Protein AF-A0A0B6YLV4-F1 (afdb_monomer)

pLDDT: mean 78.09, std 17.98, range [32.5, 97.25]

Mean predicted aligned error: 24.75 Å

Sequence (300 aa):
MEDVTAMHWRCYDCNMTFSNPSLLQKHRARFCVGGGLGDPDQLMLRRGFRSEIPPGGGDATDDPDPTRYNPQSDPKVRQLAENHGRQMEHLQNRNRDLERQREEIRRRLEDLGRRPIKGDDDSMNALLKELKDQEARNQRMLEELRRILATQNIHIPAETKKHQYIYPIYYGNSLVAEIIAVRQAYLQNGGNDPDILQQLAQMQAEAQAIDDSLRNRPPPKQKDKQNGNHSLLTLELENERLQRQLLFLQEQNIQAKQRRKDDREDELERDIRRMQQDHLRRMHELQREIEKLRHESIYL

InterPro domains:
  IPR038800 Coiled-coil domain-containing protein 17 [PTHR33820] (8-296)
  IPR060405 CCDC17, middle coiled-coil domain [PF28454] (173-252)

Secondary structure (DSSP, 8-state):
--------EE-TTT--EESSHHHHHHHHHHT-TTSTT--HHHHHHTTS----------------------TTT-HHHHHHHHHHHHHHHHHHHHHHHHHHHHHHHHHHHHHHHHS-TTHHHHHHHHHHHHHHHHHHHHHHHHHHHHHHHHHTT-------------------S-HHHHHHHHHHHHHHTT---HHHHHHHHHHHHHHHHHHHHHHS-PPP--S-HHHHHHHHHHHHHHHHHHHHHHHHHHHHHHHHHHHHHHHHHHHHHHHHHHHHHHHHHHHHHHHHHHHHHHHHHH--

Foldseek 3Di:
DDDDPQPWDADPQQGDTDSDVVVVVCCVVAPRCRDPNVPPVVVVVVPDDDDDDDDDDDDDDDDDDDPPDDLVVDVVSVVVVVVVVVVVVVVVVVVVVVVVVVVVVVVVVVVVVPPDPPVVVVVVVVVVVVVVVVVVVVVVVVVVVVVVCVVVVDDDPDPPDPPPPPQQDDDDDAPLVSLVSVLVSCVVSVHDDPVVVVVSVVSNVVSVVVVCCVVVVDDPDDDDPPVVVVVVVVVVVVVVVVVVVVVVVVVVVVVVVVVVVVVVVVVVVVVVVVVVVVVVVVVVVVVVVVVVVVVVVVVD

Solvent-accessible surface area (backbone atoms only — not comparable to full-atom values): 17984 Å² total; per-residue (Å²): 135,89,82,79,82,74,71,65,38,68,41,87,60,66,70,47,74,25,86,42,67,70,57,46,51,51,32,67,73,76,65,30,69,49,44,96,77,46,48,74,68,64,66,58,68,76,74,66,84,86,77,89,75,83,96,74,89,83,85,90,83,82,88,76,81,82,75,76,83,58,66,82,77,38,70,67,53,47,52,50,51,52,53,49,50,54,51,51,51,51,50,51,52,53,48,54,52,52,53,50,50,53,52,50,52,51,50,53,50,50,54,59,68,66,52,71,91,56,65,60,55,54,53,49,52,52,49,54,49,51,50,52,54,48,49,54,52,50,50,51,51,52,51,48,50,50,50,53,45,64,74,45,90,62,86,74,82,79,83,82,68,78,85,73,82,71,73,68,87,74,92,73,94,48,70,41,57,49,49,49,40,53,52,51,42,39,49,75,72,69,53,78,58,65,68,60,54,49,51,51,52,51,51,34,52,52,40,45,52,49,53,49,51,65,72,67,51,71,79,78,80,85,76,62,72,65,57,57,53,52,53,47,53,53,51,51,56,50,50,55,52,51,50,53,50,50,50,51,52,50,50,51,50,50,52,54,53,48,52,58,48,50,56,50,49,54,51,51,52,54,50,51,53,49,52,51,52,53,50,52,50,51,50,53,50,51,51,51,49,52,51,50,52,51,53,56,64,72,78,106

Structure (mmCIF, N/CA/C/O backbone):
data_AF-A0A0B6YLV4-F1
#
_entry.id   AF-A0A0B6YLV4-F1
#
loop_
_atom_site.group_PDB
_atom_site.id
_atom_site.type_symbol
_atom_site.label_atom_id
_atom_site.label_alt_id
_atom_site.label_comp_id
_atom_site.label_asym_id
_atom_site.label_entity_id
_atom_site.label_seq_id
_atom_site.pdbx_PDB_ins_code
_atom_site.Cartn_x
_atom_site.Cartn_y
_atom_site.Cartn_z
_atom_site.occupancy
_atom_site.B_iso_or_equiv
_atom_site.auth_seq_id
_atom_site.auth_comp_id
_atom_site.auth_asym_id
_atom_site.auth_atom_id
_atom_site.pdbx_PDB_model_num
ATOM 1 N N . MET A 1 1 ? 8.806 21.505 8.542 1.00 37.47 1 MET A N 1
ATOM 2 C CA . MET A 1 1 ? 8.224 21.919 7.252 1.00 37.47 1 MET A CA 1
ATOM 3 C C . MET A 1 1 ? 8.495 20.801 6.277 1.00 37.47 1 MET A C 1
ATOM 5 O O . MET A 1 1 ? 9.609 20.673 5.789 1.00 37.47 1 MET A O 1
ATOM 9 N N . GLU A 1 2 ? 7.511 19.921 6.143 1.00 43.88 2 GLU A N 1
ATOM 10 C CA . GLU A 1 2 ? 7.463 18.912 5.094 1.00 43.88 2 GLU A CA 1
ATOM 11 C C . GLU A 1 2 ? 7.042 19.610 3.805 1.00 43.88 2 GLU A C 1
ATOM 13 O O . GLU A 1 2 ? 6.016 20.278 3.791 1.00 43.88 2 GLU A O 1
ATOM 18 N N . ASP A 1 3 ? 7.853 19.480 2.761 1.00 45.50 3 ASP A N 1
ATOM 19 C CA . ASP A 1 3 ? 7.380 19.467 1.378 1.00 45.50 3 ASP A CA 1
ATOM 20 C C . ASP A 1 3 ? 8.513 18.927 0.503 1.00 45.50 3 ASP A C 1
ATOM 22 O O . ASP A 1 3 ? 9.281 19.650 -0.131 1.00 45.50 3 ASP A O 1
ATOM 26 N N . VAL A 1 4 ? 8.666 17.603 0.521 1.00 47.28 4 VAL A N 1
ATOM 27 C CA . VAL A 1 4 ? 9.418 16.904 -0.520 1.00 47.28 4 VAL A CA 1
ATOM 28 C C . VAL A 1 4 ? 8.376 16.363 -1.476 1.00 47.28 4 VAL A C 1
ATOM 30 O O . VAL A 1 4 ? 7.796 15.302 -1.256 1.00 47.28 4 VAL A O 1
ATOM 33 N N . THR A 1 5 ? 8.116 17.124 -2.535 1.00 53.12 5 THR A N 1
ATOM 34 C CA . THR A 1 5 ? 7.351 16.679 -3.696 1.00 53.12 5 THR A CA 1
ATOM 35 C C . THR A 1 5 ? 7.941 15.365 -4.200 1.00 53.12 5 THR A C 1
ATOM 37 O O . THR A 1 5 ? 8.937 15.350 -4.928 1.00 53.12 5 THR A O 1
ATOM 40 N N . ALA A 1 6 ? 7.348 14.245 -3.798 1.00 57.28 6 ALA A N 1
ATOM 41 C CA . ALA A 1 6 ? 7.661 12.952 -4.368 1.00 57.28 6 ALA A CA 1
ATOM 42 C C . ALA A 1 6 ? 7.339 13.031 -5.868 1.00 57.28 6 ALA A C 1
ATOM 44 O O . ALA A 1 6 ? 6.183 13.163 -6.277 1.00 57.28 6 ALA A O 1
ATOM 45 N N . MET A 1 7 ? 8.384 13.029 -6.695 1.00 63.19 7 MET A N 1
ATOM 46 C CA . MET A 1 7 ? 8.280 12.955 -8.150 1.00 63.19 7 MET A CA 1
ATOM 47 C C . MET A 1 7 ? 7.691 11.588 -8.514 1.00 63.19 7 MET A C 1
ATOM 49 O O . MET A 1 7 ? 8.402 10.589 -8.608 1.00 63.19 7 MET A O 1
ATOM 53 N N . HIS A 1 8 ? 6.368 11.539 -8.662 1.00 76.06 8 HIS A N 1
ATOM 54 C CA . HIS A 1 8 ? 5.640 10.352 -9.093 1.00 76.06 8 HIS A CA 1
ATOM 55 C C . HIS A 1 8 ? 5.627 10.295 -10.621 1.00 76.06 8 HIS A C 1
ATOM 57 O O . HIS A 1 8 ? 5.080 11.173 -11.289 1.00 76.06 8 HIS A O 1
ATOM 63 N N . TRP A 1 9 ? 6.196 9.235 -11.182 1.00 79.50 9 TRP A N 1
ATOM 64 C CA . TRP A 1 9 ? 6.302 9.025 -12.622 1.00 79.50 9 TRP A CA 1
ATOM 65 C C . TRP A 1 9 ? 5.062 8.294 -13.123 1.00 79.50 9 TRP A C 1
ATOM 67 O O . TRP A 1 9 ? 4.731 7.236 -12.596 1.00 79.50 9 TRP A O 1
ATOM 77 N N . ARG A 1 10 ? 4.361 8.831 -14.127 1.00 84.31 10 ARG A N 1
ATOM 78 C CA . ARG A 1 10 ? 3.122 8.231 -14.650 1.00 84.31 10 ARG A CA 1
ATOM 79 C C . ARG A 1 10 ? 3.318 7.605 -16.024 1.00 84.31 10 ARG A C 1
ATOM 81 O O . ARG A 1 10 ? 3.953 8.183 -16.905 1.00 84.31 10 ARG A O 1
ATOM 88 N N . CYS A 1 11 ? 2.750 6.419 -16.214 1.00 82.94 11 CYS A N 1
ATOM 89 C CA . CYS A 1 11 ? 2.609 5.803 -17.526 1.00 82.94 11 CYS A CA 1
ATOM 90 C C . CYS A 1 11 ? 1.351 6.349 -18.201 1.00 82.94 11 CYS A C 1
ATOM 92 O O . CYS A 1 11 ? 0.264 6.108 -17.694 1.00 82.94 11 CYS A O 1
ATOM 94 N N . TYR A 1 12 ? 1.465 7.060 -19.324 1.00 81.75 12 TYR A N 1
ATOM 95 C CA . TYR A 1 12 ? 0.296 7.629 -20.009 1.00 81.75 12 TYR A CA 1
ATOM 96 C C . TYR A 1 12 ? -0.571 6.576 -20.713 1.00 81.75 12 TYR A C 1
ATOM 98 O O . TYR A 1 12 ? -1.753 6.817 -20.921 1.00 81.75 12 TYR A O 1
ATOM 106 N N . ASP A 1 13 ? -0.012 5.397 -20.992 1.00 76.31 13 ASP A N 1
ATOM 107 C CA . ASP A 1 13 ? -0.709 4.323 -21.704 1.00 76.31 13 ASP A CA 1
ATOM 108 C C . ASP A 1 13 ? -1.699 3.570 -20.795 1.00 76.31 13 ASP A C 1
ATOM 110 O O . ASP A 1 13 ? -2.768 3.162 -21.233 1.00 76.31 13 ASP A O 1
ATOM 114 N N . CYS A 1 14 ? -1.380 3.402 -19.506 1.00 82.12 14 CYS A N 1
ATOM 115 C CA . CYS A 1 14 ? -2.234 2.680 -18.546 1.00 82.12 14 CYS A CA 1
ATOM 116 C C . CYS A 1 14 ? -2.503 3.450 -17.237 1.00 82.12 14 CYS A C 1
ATOM 118 O O . CYS A 1 14 ? -2.973 2.876 -16.257 1.00 82.12 14 CYS A O 1
ATOM 120 N N . ASN A 1 15 ? -2.140 4.734 -17.198 1.00 82.56 15 ASN A N 1
ATOM 121 C CA . ASN A 1 15 ? -2.312 5.683 -16.092 1.00 82.56 15 ASN A CA 1
ATOM 122 C C . ASN A 1 15 ? -1.759 5.252 -14.711 1.00 82.56 15 ASN A C 1
ATOM 124 O O . ASN A 1 15 ? -2.169 5.785 -13.680 1.00 82.56 15 ASN A O 1
ATOM 128 N N . MET A 1 16 ? -0.811 4.308 -14.659 1.00 84.31 16 MET A N 1
ATOM 129 C CA . MET A 1 16 ? -0.179 3.877 -13.403 1.00 84.31 16 MET A CA 1
ATOM 130 C C . MET A 1 16 ? 0.917 4.850 -12.950 1.00 84.31 16 MET A C 1
ATOM 132 O O . MET A 1 16 ? 1.693 5.345 -13.770 1.00 84.31 16 MET A O 1
ATOM 136 N N . THR A 1 17 ? 1.002 5.093 -11.640 1.00 85.81 17 THR A N 1
ATOM 137 C CA . THR A 1 17 ? 2.029 5.914 -10.979 1.00 85.81 17 THR A CA 1
ATOM 138 C C . THR A 1 17 ? 3.146 5.040 -10.402 1.00 85.81 17 THR A C 1
ATOM 140 O O . THR A 1 17 ? 2.907 3.959 -9.871 1.00 85.81 17 THR A O 1
ATOM 143 N N . PHE A 1 18 ? 4.385 5.520 -10.479 1.00 84.06 18 PHE A N 1
ATOM 144 C CA . PHE A 1 18 ? 5.577 4.819 -10.011 1.00 84.06 18 PHE A CA 1
ATOM 145 C C . PHE A 1 18 ? 6.461 5.760 -9.197 1.00 84.06 18 PHE A C 1
ATOM 147 O O . PHE A 1 18 ? 6.690 6.908 -9.578 1.00 84.06 18 PHE A O 1
ATOM 154 N N . SER A 1 19 ? 7.019 5.246 -8.104 1.00 84.12 19 SER A N 1
ATOM 155 C CA . SER A 1 19 ? 7.920 5.992 -7.214 1.00 84.12 19 SER A CA 1
ATOM 156 C C . SER A 1 19 ? 9.334 6.172 -7.787 1.00 84.12 19 SER A C 1
ATOM 158 O O . SER A 1 19 ? 10.143 6.893 -7.217 1.00 84.12 19 SER A O 1
ATOM 160 N N . ASN A 1 20 ? 9.662 5.498 -8.896 1.00 84.31 20 ASN A N 1
ATOM 161 C CA . ASN A 1 20 ? 10.984 5.532 -9.524 1.00 84.31 20 ASN A CA 1
ATOM 162 C C . ASN A 1 20 ? 10.850 5.431 -11.060 1.00 84.31 20 ASN A C 1
ATOM 164 O O . ASN A 1 20 ? 10.104 4.566 -11.538 1.00 84.31 20 ASN A O 1
ATOM 168 N N . PRO A 1 21 ? 11.592 6.236 -11.848 1.00 85.12 21 PRO A N 1
ATOM 169 C CA . PRO A 1 21 ? 11.536 6.197 -13.314 1.00 85.12 21 PRO A CA 1
ATOM 170 C C . PRO A 1 21 ? 11.939 4.834 -13.903 1.00 85.12 21 PRO A C 1
ATOM 172 O O . PRO A 1 21 ? 11.406 4.415 -14.929 1.00 85.12 21 PRO A O 1
ATOM 175 N N . SER A 1 22 ? 12.810 4.084 -13.224 1.00 83.00 22 SER A N 1
ATOM 176 C CA . SER A 1 22 ? 13.227 2.739 -13.646 1.00 83.00 22 SER A CA 1
ATOM 177 C C . SER A 1 22 ? 12.079 1.727 -13.595 1.00 83.00 22 SER A C 1
ATOM 179 O O . SER A 1 22 ? 12.016 0.810 -14.416 1.00 83.00 22 SER A O 1
ATOM 181 N N . LEU A 1 23 ? 11.153 1.883 -12.640 1.00 84.88 23 LEU A N 1
ATOM 182 C CA . LEU A 1 23 ? 9.963 1.033 -12.543 1.00 84.88 23 LEU A CA 1
ATOM 183 C C . LEU A 1 23 ? 8.979 1.348 -13.665 1.00 84.88 23 LEU A C 1
ATOM 185 O O . LEU A 1 23 ? 8.479 0.421 -14.296 1.00 84.88 23 LEU A O 1
ATOM 189 N N . LEU A 1 24 ? 8.785 2.632 -13.979 1.00 85.56 24 LEU A N 1
ATOM 190 C CA . LEU A 1 24 ? 7.997 3.053 -15.135 1.00 85.56 24 LEU A CA 1
ATOM 191 C C . LEU A 1 24 ? 8.577 2.487 -16.443 1.00 85.56 24 LEU A C 1
ATOM 193 O O . LEU A 1 24 ? 7.833 1.994 -17.289 1.00 85.56 24 LEU A O 1
ATOM 197 N N . GLN A 1 25 ? 9.902 2.502 -16.604 1.00 82.06 25 GLN A N 1
ATOM 198 C CA . GLN A 1 25 ? 10.558 1.982 -17.804 1.00 82.06 25 GLN A CA 1
ATOM 199 C C . GLN A 1 25 ? 10.414 0.457 -17.933 1.00 82.06 25 GLN A C 1
ATOM 201 O O . GLN A 1 25 ? 10.084 -0.042 -19.009 1.00 82.06 25 GLN A O 1
ATOM 206 N N . LYS A 1 26 ? 10.587 -0.292 -16.834 1.00 84.25 26 LYS A N 1
ATOM 207 C CA . LYS A 1 26 ? 10.340 -1.746 -16.807 1.00 84.25 26 LYS A CA 1
ATOM 208 C C . LYS A 1 26 ? 8.876 -2.080 -17.066 1.00 84.25 26 LYS A C 1
ATOM 210 O O . LYS A 1 26 ? 8.587 -3.033 -17.784 1.00 84.25 26 LYS A O 1
ATOM 215 N N . HIS A 1 27 ? 7.969 -1.288 -16.507 1.00 85.50 27 HIS A N 1
ATOM 216 C CA . HIS A 1 27 ? 6.545 -1.409 -16.757 1.00 85.50 27 HIS A CA 1
ATOM 217 C C . HIS A 1 27 ? 6.237 -1.209 -18.248 1.00 85.50 27 HIS A C 1
ATOM 219 O O . HIS A 1 27 ? 5.694 -2.120 -18.862 1.00 85.50 27 HIS A O 1
ATOM 225 N N . ARG A 1 28 ? 6.685 -0.108 -18.869 1.00 80.44 28 ARG A N 1
ATOM 226 C CA . ARG A 1 28 ? 6.521 0.132 -20.317 1.00 80.44 28 ARG A CA 1
ATOM 227 C C . ARG A 1 28 ? 7.086 -0.995 -21.181 1.00 80.44 28 ARG A C 1
ATOM 229 O O . ARG A 1 28 ? 6.466 -1.374 -22.163 1.00 80.44 28 ARG A O 1
ATOM 236 N N . ALA A 1 29 ? 8.233 -1.552 -20.799 1.00 75.81 29 ALA A N 1
ATOM 237 C CA . ALA A 1 29 ? 8.915 -2.571 -21.590 1.00 75.81 29 ALA A CA 1
ATOM 238 C C . ALA A 1 29 ? 8.316 -3.983 -21.481 1.00 75.81 29 ALA A C 1
ATOM 240 O O . ALA A 1 29 ? 8.619 -4.822 -22.327 1.00 75.81 29 ALA A O 1
ATOM 241 N N . ARG A 1 30 ? 7.567 -4.301 -20.416 1.00 72.94 30 ARG A N 1
ATOM 242 C CA . ARG A 1 30 ? 7.187 -5.700 -20.124 1.00 72.94 30 ARG A CA 1
ATOM 243 C C . ARG A 1 30 ? 5.782 -5.918 -19.582 1.00 72.94 30 ARG A C 1
ATOM 245 O O . ARG A 1 30 ? 5.292 -7.036 -19.662 1.00 72.94 30 ARG A O 1
ATOM 252 N N . PHE A 1 31 ? 5.170 -4.900 -18.989 1.00 72.81 31 PHE A N 1
ATOM 253 C CA . PHE A 1 31 ? 3.957 -5.057 -18.180 1.00 72.81 31 PHE A CA 1
ATOM 254 C C . PHE A 1 31 ? 2.892 -4.000 -18.481 1.00 72.81 31 PHE A C 1
ATOM 256 O O . PHE A 1 31 ? 1.882 -3.932 -17.784 1.00 72.81 31 PHE A O 1
ATOM 263 N N . CYS A 1 32 ? 3.122 -3.135 -19.469 1.00 81.12 32 CYS A N 1
ATOM 264 C CA . CYS A 1 32 ? 2.181 -2.084 -19.794 1.00 81.12 32 CYS A CA 1
ATOM 265 C C . CYS A 1 32 ? 1.012 -2.661 -20.577 1.00 81.12 32 CYS A C 1
ATOM 267 O O . CYS A 1 32 ? 1.147 -3.041 -21.735 1.00 81.12 32 CYS A O 1
ATOM 269 N N . VAL A 1 33 ? -0.137 -2.696 -19.910 1.00 70.12 33 VAL A N 1
ATOM 270 C CA . VAL A 1 33 ? -1.391 -3.225 -20.453 1.00 70.12 33 VAL A CA 1
ATOM 271 C C . VAL A 1 33 ? -1.983 -2.288 -21.516 1.00 70.12 33 VAL A C 1
ATOM 273 O O . VAL A 1 33 ? -2.728 -2.735 -22.375 1.00 70.12 33 VAL A O 1
ATOM 276 N N . GLY A 1 34 ? -1.629 -0.997 -21.482 1.00 60.72 34 GLY A N 1
ATOM 277 C CA . GLY A 1 34 ? -2.091 0.007 -22.448 1.00 60.72 34 GLY A CA 1
ATOM 278 C C . GLY A 1 34 ? -1.205 0.182 -23.687 1.00 60.72 34 GLY A C 1
ATOM 279 O O . GLY A 1 34 ? -1.567 0.935 -24.583 1.00 60.72 34 GLY A O 1
ATOM 280 N N . GLY A 1 35 ? -0.044 -0.482 -23.746 1.00 61.53 35 GLY A N 1
ATOM 281 C CA . GLY A 1 35 ? 0.838 -0.489 -24.920 1.00 61.53 35 GLY A CA 1
ATOM 282 C C . GLY A 1 35 ? 0.684 -1.770 -25.750 1.00 61.53 35 GLY A C 1
ATOM 283 O O . GLY A 1 35 ? 0.145 -2.762 -25.268 1.00 61.53 35 GLY A O 1
ATOM 284 N N . GLY A 1 36 ? 1.229 -1.796 -26.974 1.00 55.44 36 GLY A N 1
ATOM 285 C CA . GLY A 1 36 ? 1.134 -2.926 -27.928 1.00 55.44 36 GLY A CA 1
ATOM 286 C C . GLY A 1 36 ? 1.771 -4.264 -27.501 1.00 55.44 36 GLY A C 1
ATOM 287 O O . GLY A 1 36 ? 1.905 -5.166 -28.318 1.00 55.44 36 GLY A O 1
ATOM 288 N N . LEU A 1 37 ? 2.180 -4.390 -26.235 1.00 54.81 37 LEU A N 1
ATOM 289 C CA . LEU A 1 37 ? 2.662 -5.616 -25.588 1.00 54.81 37 LEU A CA 1
ATOM 290 C C . LEU A 1 37 ? 1.588 -6.281 -24.705 1.00 54.81 37 LEU A C 1
ATOM 292 O O . LEU A 1 37 ? 1.823 -7.369 -24.185 1.00 54.81 37 LEU A O 1
ATOM 296 N N . GLY A 1 38 ? 0.432 -5.634 -24.521 1.00 47.59 38 GLY A N 1
ATOM 297 C CA . GLY A 1 38 ? -0.735 -6.190 -23.833 1.00 47.59 38 GLY A CA 1
ATOM 298 C C . GLY A 1 38 ? -1.599 -7.104 -24.706 1.00 47.59 38 GLY A C 1
ATOM 299 O O . GLY A 1 38 ? -2.647 -7.548 -24.244 1.00 47.59 38 GLY A O 1
ATOM 300 N N . ASP A 1 39 ? -1.183 -7.374 -25.947 1.00 53.38 39 ASP A N 1
ATOM 301 C CA . ASP A 1 39 ? -1.911 -8.244 -26.866 1.00 53.38 39 ASP A CA 1
ATOM 302 C C . ASP A 1 39 ? -1.731 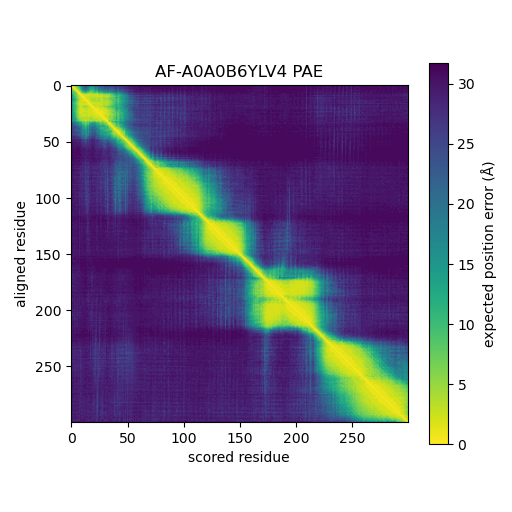-9.717 -26.432 1.00 53.38 39 ASP A C 1
ATOM 304 O O . ASP A 1 39 ? -0.597 -10.220 -26.450 1.00 53.38 39 ASP A O 1
ATOM 308 N N . PRO A 1 40 ? -2.796 -10.416 -25.987 1.00 53.16 40 PRO A N 1
ATOM 309 C CA . PRO A 1 40 ? -2.706 -11.750 -25.380 1.00 53.16 40 PRO A CA 1
ATOM 310 C C . PRO A 1 40 ? -1.991 -12.783 -26.261 1.00 53.16 40 PRO A C 1
ATOM 312 O O . PRO A 1 40 ? -1.334 -13.693 -25.746 1.00 53.16 40 PRO A O 1
ATOM 315 N N . ASP A 1 41 ? -2.058 -12.607 -27.581 1.00 54.34 41 ASP A N 1
ATOM 316 C CA . ASP A 1 41 ? -1.467 -13.515 -28.560 1.00 54.34 41 ASP A CA 1
ATOM 317 C C . ASP A 1 41 ? 0.070 -13.454 -28.574 1.00 54.34 41 ASP A C 1
ATOM 319 O O . ASP A 1 41 ? 0.737 -14.487 -28.677 1.00 54.34 41 ASP A O 1
ATOM 323 N N . GLN A 1 42 ? 0.683 -12.282 -28.365 1.00 53.84 42 GLN A N 1
ATOM 324 C CA . GLN A 1 42 ? 2.147 -12.147 -28.430 1.00 53.84 42 GLN A CA 1
ATOM 325 C C . GLN A 1 42 ? 2.872 -12.775 -27.228 1.00 53.84 42 GLN A C 1
ATOM 327 O O . GLN A 1 42 ? 4.025 -13.206 -27.339 1.00 53.84 42 GLN A O 1
ATOM 332 N N . LEU A 1 43 ? 2.197 -12.884 -26.080 1.00 52.97 43 LEU A N 1
ATOM 333 C CA . LEU A 1 43 ? 2.735 -13.552 -24.889 1.00 52.97 43 LEU A CA 1
ATOM 334 C C . LEU A 1 43 ? 2.752 -15.082 -25.039 1.00 52.97 43 LEU A C 1
ATOM 336 O O . LEU A 1 43 ? 3.630 -15.743 -24.478 1.00 52.97 43 LEU A O 1
ATOM 340 N N . MET A 1 44 ? 1.836 -15.637 -25.836 1.00 55.19 44 MET A N 1
ATOM 341 C CA . MET A 1 44 ? 1.754 -17.073 -26.131 1.00 55.19 44 MET A CA 1
ATOM 342 C C . MET A 1 44 ? 2.833 -17.515 -27.134 1.00 55.19 44 MET A C 1
ATOM 344 O O . MET A 1 44 ? 3.418 -18.587 -26.976 1.00 55.19 44 MET A O 1
ATOM 348 N N . LEU A 1 45 ? 3.184 -16.662 -28.105 1.00 55.00 45 LEU A N 1
ATOM 349 C CA . LEU A 1 45 ? 4.227 -16.937 -29.106 1.00 55.00 45 LEU A CA 1
ATOM 350 C C . LEU A 1 45 ? 5.650 -17.016 -28.523 1.00 55.00 45 LEU A C 1
ATOM 352 O O . LEU A 1 45 ? 6.516 -17.683 -29.084 1.00 55.00 45 LEU A O 1
ATOM 356 N N . ARG A 1 46 ? 5.918 -16.381 -27.375 1.00 54.66 46 ARG A N 1
ATOM 357 C CA . ARG A 1 46 ? 7.275 -16.323 -26.797 1.00 54.66 46 ARG A CA 1
ATOM 358 C C . ARG A 1 46 ? 7.643 -17.527 -25.918 1.00 54.66 46 ARG A C 1
ATOM 360 O O . ARG A 1 46 ? 8.789 -17.612 -25.476 1.00 54.66 46 ARG A O 1
ATOM 367 N N . ARG A 1 47 ? 6.701 -18.442 -25.646 1.00 48.81 47 ARG A N 1
ATOM 368 C CA . ARG A 1 47 ? 6.870 -19.570 -24.704 1.00 48.81 47 ARG A CA 1
ATOM 369 C C . ARG A 1 47 ? 6.803 -20.961 -25.360 1.00 48.81 47 ARG A C 1
ATOM 371 O O . ARG A 1 47 ? 6.555 -21.942 -24.665 1.00 48.81 47 ARG A O 1
ATOM 378 N N . GLY A 1 48 ? 7.049 -21.066 -26.667 1.00 43.31 48 GLY A N 1
ATOM 379 C CA . GLY A 1 48 ? 7.065 -22.341 -27.396 1.00 43.31 48 GLY A CA 1
ATOM 380 C C . GLY A 1 48 ? 8.440 -22.715 -27.964 1.00 43.31 48 GLY A C 1
ATOM 381 O O . GLY A 1 48 ? 8.907 -22.073 -28.893 1.00 43.31 48 GLY A O 1
ATOM 382 N N . PHE A 1 49 ? 9.034 -23.784 -27.421 1.00 39.84 49 PHE A N 1
ATOM 383 C CA . PHE A 1 49 ? 10.008 -24.701 -28.045 1.00 39.84 49 PHE A CA 1
ATOM 384 C C . PHE A 1 49 ? 11.345 -24.146 -28.587 1.00 39.84 49 PHE A C 1
ATOM 386 O O . PHE A 1 49 ? 11.510 -23.896 -29.777 1.00 39.84 49 PHE A O 1
ATOM 393 N N . ARG A 1 50 ? 12.378 -24.133 -27.731 1.00 40.69 50 ARG A N 1
ATOM 394 C CA . ARG A 1 50 ? 13.758 -24.427 -28.162 1.00 40.69 50 ARG A CA 1
ATOM 395 C C . ARG A 1 50 ? 14.095 -25.853 -27.736 1.00 40.69 50 ARG A C 1
ATOM 397 O O . ARG A 1 50 ? 14.487 -26.071 -26.595 1.00 40.69 50 ARG A O 1
ATOM 404 N N . SER A 1 51 ? 13.911 -26.806 -28.641 1.00 37.34 51 SER A N 1
ATOM 405 C CA . SER A 1 51 ? 14.618 -28.083 -28.569 1.00 37.34 51 SER A CA 1
ATOM 406 C C . SER A 1 51 ? 15.973 -27.867 -29.228 1.00 37.34 51 SER A C 1
ATOM 408 O O . SER A 1 51 ? 16.046 -27.548 -30.413 1.00 37.34 51 SER A O 1
ATOM 410 N N . GLU A 1 52 ? 17.039 -27.954 -28.443 1.00 40.53 52 GLU A N 1
ATOM 411 C CA . GLU A 1 52 ? 18.403 -27.983 -28.958 1.00 40.53 52 GLU A CA 1
ATOM 412 C C . GLU A 1 52 ? 18.587 -29.272 -29.769 1.00 40.53 52 GLU A C 1
ATOM 414 O O . GLU A 1 52 ? 18.410 -30.369 -29.244 1.00 40.53 52 GLU A O 1
ATOM 419 N N . ILE A 1 53 ? 18.915 -29.142 -31.054 1.00 40.41 53 ILE A N 1
ATOM 420 C CA . ILE A 1 53 ? 19.415 -30.243 -31.882 1.00 40.41 53 ILE A CA 1
ATOM 421 C C . ILE A 1 53 ? 20.829 -29.837 -32.328 1.00 40.41 53 ILE A C 1
ATOM 423 O O . ILE A 1 53 ? 20.989 -28.728 -32.848 1.00 40.41 53 ILE A O 1
ATOM 427 N N . PRO A 1 54 ? 21.864 -30.669 -32.105 1.00 44.56 54 PRO A N 1
ATOM 428 C CA . PRO A 1 54 ? 23.227 -30.378 -32.544 1.00 44.56 54 PRO A CA 1
ATOM 429 C C . PRO A 1 54 ? 23.378 -30.622 -34.060 1.00 44.56 54 PRO A C 1
ATOM 431 O O . PRO A 1 54 ? 22.665 -31.461 -34.614 1.00 44.56 54 PRO A O 1
ATOM 434 N N . PRO A 1 55 ? 24.303 -29.934 -34.760 1.00 43.41 55 PRO A N 1
ATOM 435 C CA . PRO A 1 55 ? 24.461 -30.095 -36.197 1.00 43.41 55 PRO A CA 1
ATOM 436 C C . PRO A 1 55 ? 25.331 -31.327 -36.487 1.00 43.41 55 PRO A C 1
ATOM 438 O O . PRO A 1 55 ? 26.533 -31.324 -36.232 1.00 43.41 55 PRO A O 1
ATOM 441 N N . GLY A 1 56 ? 24.721 -32.381 -37.024 1.00 33.41 56 GLY A N 1
ATOM 442 C CA . GLY A 1 56 ? 25.404 -33.541 -37.597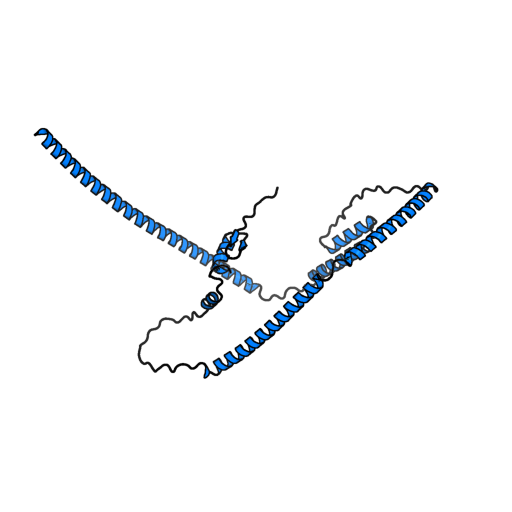 1.00 33.41 56 GLY A CA 1
ATOM 443 C C . GLY A 1 56 ? 24.868 -33.785 -39.004 1.00 33.41 56 GLY A C 1
ATOM 444 O O . GLY A 1 56 ? 23.657 -33.862 -39.183 1.00 33.41 56 GLY A O 1
ATOM 445 N N . GLY A 1 57 ? 25.761 -33.815 -39.996 1.00 39.38 57 GLY A N 1
ATOM 446 C CA . GLY A 1 57 ? 25.420 -33.961 -41.412 1.00 39.38 57 GLY A CA 1
ATOM 447 C C . GLY A 1 57 ? 24.917 -35.353 -41.803 1.00 39.38 57 GLY A C 1
ATOM 448 O O . GLY A 1 57 ? 25.121 -36.323 -41.078 1.00 39.38 57 GLY A O 1
ATOM 449 N N . GLY A 1 58 ? 24.303 -35.433 -42.985 1.00 32.50 58 GLY A N 1
ATOM 450 C CA . GLY A 1 58 ? 23.944 -36.692 -43.635 1.00 32.50 58 GLY A CA 1
ATOM 451 C C . GLY A 1 58 ? 22.780 -36.549 -44.614 1.00 32.50 58 GLY A C 1
ATOM 452 O O . GLY A 1 58 ? 21.657 -36.319 -44.189 1.00 32.50 58 GLY A O 1
ATOM 453 N N . ASP A 1 59 ? 23.126 -36.657 -45.895 1.00 33.91 59 ASP A N 1
ATOM 454 C CA . ASP A 1 59 ? 22.373 -37.023 -47.102 1.00 33.91 59 ASP A CA 1
ATOM 455 C C . ASP A 1 59 ? 20.868 -36.757 -47.262 1.00 33.91 59 ASP A C 1
ATOM 457 O O . ASP A 1 59 ? 20.001 -37.235 -46.535 1.00 33.91 59 ASP A O 1
ATOM 461 N N . ALA A 1 60 ? 20.590 -36.094 -48.385 1.00 48.38 60 ALA A N 1
ATOM 462 C CA . ALA A 1 60 ? 19.323 -36.110 -49.085 1.00 48.38 60 ALA A CA 1
ATOM 463 C C . ALA A 1 60 ? 19.199 -37.403 -49.902 1.00 48.38 60 ALA A C 1
ATOM 465 O O . ALA A 1 60 ? 20.060 -37.646 -50.737 1.00 48.38 60 ALA A O 1
ATOM 466 N N . THR A 1 61 ? 18.110 -38.152 -49.714 1.00 44.72 61 THR A N 1
ATOM 467 C CA . THR A 1 61 ? 17.290 -38.756 -50.784 1.00 44.72 61 THR A CA 1
ATOM 468 C C . THR A 1 61 ? 16.035 -39.395 -50.185 1.00 44.72 61 THR A C 1
ATOM 470 O O . THR A 1 61 ? 16.075 -39.930 -49.081 1.00 44.72 61 THR A O 1
ATOM 473 N N . ASP A 1 62 ? 14.974 -39.363 -50.991 1.00 38.69 62 ASP A N 1
ATOM 474 C CA . ASP A 1 62 ? 13.711 -40.109 -50.916 1.00 38.69 62 ASP A CA 1
ATOM 475 C C . ASP A 1 62 ? 12.578 -39.556 -50.034 1.00 38.69 62 ASP A C 1
ATOM 477 O O . ASP A 1 62 ? 12.397 -39.893 -48.865 1.00 38.69 62 ASP A O 1
ATOM 481 N N . ASP A 1 63 ? 11.741 -38.751 -50.698 1.00 40.69 63 ASP A N 1
ATOM 482 C CA . ASP A 1 63 ? 10.316 -38.579 -50.408 1.00 40.69 63 ASP A CA 1
ATOM 483 C C . ASP A 1 63 ? 9.580 -39.932 -50.428 1.00 40.69 63 ASP A C 1
ATOM 485 O O . ASP A 1 63 ? 9.676 -40.691 -51.399 1.00 40.69 63 ASP A O 1
ATOM 489 N N . PRO A 1 64 ? 8.693 -40.154 -49.447 1.00 48.03 64 PRO A N 1
ATOM 490 C CA . PRO A 1 64 ? 7.364 -40.638 -49.766 1.00 48.03 64 PRO A CA 1
ATOM 491 C C . PRO A 1 64 ? 6.307 -39.641 -49.269 1.00 48.03 64 PRO A C 1
ATOM 493 O O . PRO A 1 64 ? 6.233 -39.311 -48.088 1.00 48.03 64 PRO A O 1
ATOM 496 N N . ASP A 1 65 ? 5.498 -39.183 -50.223 1.00 46.88 65 ASP A N 1
ATOM 497 C CA . ASP A 1 65 ? 4.177 -38.547 -50.124 1.00 46.88 65 ASP A CA 1
ATOM 498 C C . ASP A 1 65 ? 3.614 -38.330 -48.691 1.00 46.88 65 ASP A C 1
ATOM 500 O O . ASP A 1 65 ? 3.258 -39.300 -48.005 1.00 46.88 65 ASP A O 1
ATOM 504 N N . PRO A 1 66 ? 3.468 -37.074 -48.208 1.00 49.16 66 PRO A N 1
ATOM 505 C CA . PRO A 1 66 ? 2.919 -36.811 -46.891 1.00 49.16 66 PRO A CA 1
ATOM 506 C C . PRO A 1 66 ? 1.416 -37.070 -46.931 1.00 49.16 66 PRO A C 1
ATOM 508 O O . PRO A 1 66 ? 0.613 -36.213 -47.310 1.00 49.16 66 PRO A O 1
ATOM 511 N N . THR A 1 67 ? 1.020 -38.262 -46.482 1.00 62.12 67 THR A N 1
ATOM 512 C CA . THR A 1 67 ? -0.377 -38.569 -46.182 1.00 62.12 67 THR A CA 1
ATOM 513 C C . THR A 1 67 ? -0.896 -37.463 -45.271 1.00 62.12 67 THR A C 1
ATOM 515 O O . THR A 1 67 ? -0.446 -37.318 -44.135 1.00 62.12 67 THR A O 1
ATOM 518 N N . ARG A 1 68 ? -1.790 -36.630 -45.808 1.00 59.09 68 ARG A N 1
ATOM 519 C CA . ARG A 1 68 ? -2.391 -35.469 -45.149 1.00 59.09 68 ARG A CA 1
ATOM 520 C C . ARG A 1 68 ? -2.896 -35.906 -43.771 1.00 59.09 68 ARG A C 1
ATOM 522 O O . ARG A 1 68 ? -3.933 -36.560 -43.689 1.00 59.09 68 ARG A O 1
ATOM 529 N N . TYR A 1 69 ? -2.131 -35.610 -42.714 1.00 61.16 69 TYR A N 1
ATOM 530 C CA . TYR A 1 69 ? -2.457 -36.009 -41.344 1.00 61.16 69 TYR A CA 1
ATOM 531 C C . TYR A 1 69 ? -3.873 -35.527 -41.046 1.00 61.16 69 TYR A C 1
ATOM 533 O O . TYR A 1 69 ? -4.125 -34.323 -41.059 1.00 61.16 69 TYR A O 1
ATOM 541 N N . ASN A 1 70 ? -4.804 -36.465 -40.865 1.00 64.81 70 ASN A N 1
ATOM 542 C CA . ASN A 1 70 ? -6.185 -36.158 -40.536 1.00 64.81 70 ASN A CA 1
ATOM 543 C C . ASN A 1 70 ? -6.301 -36.107 -39.006 1.00 64.81 70 ASN A C 1
ATOM 545 O O . ASN A 1 70 ? -6.304 -37.160 -38.361 1.00 64.81 70 ASN A O 1
ATOM 549 N N . PRO A 1 71 ? -6.413 -34.917 -38.390 1.00 61.47 71 PRO A N 1
ATOM 550 C CA . PRO A 1 71 ? -6.438 -34.795 -36.936 1.00 61.47 71 PRO A CA 1
ATOM 551 C C . PRO A 1 71 ? -7.669 -35.465 -36.306 1.00 61.47 71 PRO A C 1
ATOM 553 O O . PRO A 1 71 ? -7.675 -35.728 -35.109 1.00 61.47 71 PRO A O 1
ATOM 556 N N . GLN A 1 72 ? -8.713 -35.768 -37.094 1.00 61.94 72 GLN A N 1
ATOM 557 C CA . GLN A 1 72 ? -9.914 -36.460 -36.617 1.00 61.94 72 GLN A CA 1
ATOM 558 C C . GLN A 1 72 ? -9.747 -37.974 -36.424 1.00 61.94 72 GLN A C 1
ATOM 560 O O . GLN A 1 72 ? -10.549 -38.567 -35.701 1.00 61.94 72 GLN A O 1
ATOM 565 N N . SER A 1 73 ? -8.758 -38.617 -37.055 1.00 63.91 73 SER A N 1
ATOM 566 C CA . SER A 1 73 ? -8.532 -40.064 -36.900 1.00 63.91 73 SER A CA 1
ATOM 567 C C . SER A 1 73 ? -7.645 -40.419 -35.707 1.00 63.91 73 SER A C 1
ATOM 569 O O . SER A 1 73 ? -7.587 -41.586 -35.326 1.00 63.91 73 SER A O 1
ATOM 571 N N . ASP A 1 74 ? -6.967 -39.436 -35.109 1.00 76.69 74 ASP A N 1
ATOM 572 C CA . ASP A 1 74 ? -6.104 -39.656 -33.952 1.00 76.69 74 ASP A CA 1
ATOM 573 C C . ASP A 1 74 ? -6.950 -39.713 -32.659 1.00 76.69 74 ASP A C 1
ATOM 575 O O . ASP A 1 74 ? -7.541 -38.700 -32.252 1.00 76.69 74 ASP A O 1
ATOM 579 N N . PRO A 1 75 ? -7.034 -40.876 -31.980 1.00 77.69 75 PRO A N 1
ATOM 580 C CA . PRO A 1 75 ? -7.857 -41.037 -30.781 1.00 77.69 75 PRO A CA 1
ATOM 581 C C . PRO A 1 75 ? -7.433 -40.091 -29.651 1.00 77.69 75 PRO A C 1
ATOM 583 O O . PRO A 1 75 ? -8.265 -39.702 -28.830 1.00 77.69 75 PRO A O 1
ATOM 586 N N . LYS A 1 76 ? -6.164 -39.664 -29.626 1.00 78.56 76 LYS A N 1
ATOM 587 C CA . LYS A 1 76 ? -5.639 -38.736 -28.623 1.00 78.56 76 LYS A CA 1
ATOM 588 C C . LYS A 1 76 ? -6.125 -37.306 -28.860 1.00 78.56 76 LYS A C 1
ATOM 590 O O . LYS A 1 76 ? -6.467 -36.614 -27.901 1.00 78.56 76 LYS A O 1
ATOM 595 N N . VAL A 1 77 ? -6.204 -36.874 -30.121 1.00 80.12 77 VAL A N 1
ATOM 596 C CA . VAL A 1 77 ? -6.739 -35.552 -30.498 1.00 80.12 77 VAL A CA 1
ATOM 597 C C . VAL A 1 77 ? -8.237 -35.489 -30.213 1.00 80.12 77 VAL A C 1
ATOM 599 O O . VAL A 1 77 ? -8.718 -34.503 -29.653 1.00 80.12 77 VAL A O 1
ATOM 602 N N . ARG A 1 78 ? -8.965 -36.574 -30.493 1.00 79.88 78 ARG A N 1
ATOM 603 C CA . ARG A 1 78 ? -10.387 -36.689 -30.153 1.00 79.88 78 ARG A CA 1
ATOM 604 C C . ARG A 1 78 ? -10.630 -36.625 -28.643 1.00 79.88 78 ARG A C 1
ATOM 606 O O . ARG A 1 78 ? -11.469 -35.848 -28.198 1.00 79.88 78 ARG A O 1
ATOM 613 N N . GLN A 1 79 ? -9.859 -37.367 -27.849 1.00 83.38 79 GLN A N 1
ATOM 614 C CA . GLN A 1 79 ? -9.973 -37.339 -26.388 1.00 83.38 79 GLN A CA 1
ATOM 615 C C . GLN A 1 79 ? -9.633 -35.957 -25.805 1.00 83.38 79 GLN A C 1
ATOM 617 O O . GLN A 1 79 ? -10.282 -35.498 -24.863 1.00 83.38 79 GLN A O 1
ATOM 622 N N . LEU A 1 80 ? -8.638 -35.266 -26.371 1.00 89.12 80 LEU A N 1
ATOM 623 C CA . LEU A 1 80 ? -8.294 -33.904 -25.969 1.00 89.12 80 LEU A CA 1
ATOM 624 C C . LEU A 1 80 ? -9.419 -32.915 -26.302 1.00 89.12 80 LEU A C 1
ATOM 626 O O . LEU A 1 80 ? -9.765 -32.095 -25.454 1.00 89.12 80 LEU A O 1
ATOM 630 N N . ALA A 1 81 ? -10.023 -33.019 -27.489 1.00 85.81 81 ALA A N 1
ATOM 631 C CA . ALA A 1 81 ? -11.160 -32.192 -27.890 1.00 85.81 81 ALA A CA 1
ATOM 632 C C . ALA A 1 81 ? -12.394 -32.434 -27.003 1.00 85.81 81 ALA A C 1
ATOM 634 O O . ALA A 1 81 ? -13.058 -31.478 -26.606 1.00 85.81 81 ALA A O 1
ATOM 635 N N . GLU A 1 82 ? -12.668 -33.687 -26.629 1.00 86.31 82 GLU A N 1
ATOM 636 C CA . GLU A 1 82 ? -13.753 -34.041 -25.706 1.00 86.31 82 GLU A CA 1
ATOM 637 C C . GLU A 1 82 ? -13.509 -33.482 -24.294 1.00 86.31 82 GLU A C 1
ATOM 639 O O . GLU A 1 82 ? -14.408 -32.885 -23.697 1.00 86.31 82 GLU A O 1
ATOM 644 N N . ASN A 1 83 ? -12.286 -33.603 -23.767 1.00 91.94 83 ASN A N 1
ATOM 645 C CA . ASN A 1 83 ? -11.923 -33.024 -22.470 1.00 91.94 83 ASN A CA 1
ATOM 646 C C . ASN A 1 83 ? -11.984 -31.493 -22.484 1.00 91.94 83 ASN A C 1
ATOM 648 O O . ASN A 1 83 ? -12.504 -30.889 -21.545 1.00 91.94 83 ASN A O 1
ATOM 652 N N . HIS A 1 84 ? -11.508 -30.866 -23.560 1.00 91.62 84 HIS A N 1
ATOM 653 C CA . HIS A 1 84 ? -11.607 -29.424 -23.747 1.00 91.62 84 HIS A CA 1
ATOM 654 C C . HIS A 1 84 ? -13.071 -28.976 -23.839 1.00 91.62 84 HIS A C 1
ATOM 656 O O . HIS A 1 84 ? -13.447 -27.998 -23.202 1.00 91.62 84 HIS A O 1
ATOM 662 N N . GLY A 1 85 ? -13.924 -29.724 -24.546 1.00 91.25 85 GLY A N 1
ATOM 663 C CA . GLY A 1 85 ? -15.365 -29.476 -24.600 1.00 91.25 85 GLY A CA 1
ATOM 664 C C . GLY A 1 85 ? -16.009 -29.486 -23.211 1.00 91.25 85 GLY A C 1
ATOM 665 O O . GLY A 1 85 ? -16.687 -28.529 -22.844 1.00 91.25 85 GLY A O 1
ATOM 666 N N . ARG A 1 86 ? -15.714 -30.507 -22.395 1.00 92.19 86 ARG A N 1
ATOM 667 C CA . ARG A 1 86 ? -16.202 -30.600 -21.004 1.00 92.19 86 ARG A CA 1
ATOM 668 C C . ARG A 1 86 ? -15.693 -29.457 -20.127 1.00 92.19 86 ARG A C 1
ATOM 670 O O . ARG A 1 86 ? -16.442 -28.909 -19.321 1.00 92.19 86 ARG A O 1
ATOM 677 N N . GLN A 1 87 ? -14.423 -29.082 -20.273 1.00 93.56 87 GLN A N 1
ATOM 678 C CA . GLN A 1 87 ? -13.842 -27.971 -19.522 1.00 93.56 87 GLN A CA 1
ATOM 679 C C . GLN A 1 87 ? -14.473 -26.632 -19.922 1.00 93.56 87 GLN A C 1
ATOM 681 O O . GLN A 1 87 ? -14.779 -25.817 -19.053 1.00 93.56 87 GLN A O 1
ATOM 686 N N . MET A 1 88 ? -14.712 -26.418 -21.215 1.00 93.50 88 MET A N 1
ATOM 687 C CA . MET A 1 88 ? -15.383 -25.225 -21.726 1.00 93.50 88 MET A CA 1
ATOM 688 C C . MET A 1 88 ? -16.827 -25.139 -21.241 1.00 93.50 88 MET A C 1
ATOM 690 O O . MET A 1 88 ? -17.255 -24.071 -20.813 1.00 93.50 88 MET A O 1
ATOM 694 N N . GLU A 1 89 ? -17.556 -26.252 -21.224 1.00 93.31 89 GLU A N 1
ATOM 695 C CA . GLU A 1 89 ? -18.908 -26.310 -20.665 1.00 93.31 89 GLU A CA 1
ATOM 696 C C . GLU A 1 89 ? -18.914 -25.987 -19.162 1.00 93.31 89 GLU A C 1
ATOM 698 O O . GLU A 1 89 ? -19.715 -25.173 -18.700 1.00 93.31 89 GLU A O 1
ATOM 703 N N . HIS A 1 90 ? -17.973 -26.547 -18.394 1.00 95.31 90 HIS A N 1
ATOM 704 C CA . HIS A 1 90 ? -17.827 -26.228 -16.973 1.00 95.31 90 HIS A CA 1
ATOM 705 C C . HIS A 1 90 ? -17.540 -24.736 -16.743 1.00 95.31 90 HIS A C 1
ATOM 707 O O . HIS A 1 90 ? -18.162 -24.107 -15.884 1.00 95.31 90 HIS A O 1
ATOM 713 N N . LEU A 1 91 ? -16.629 -24.151 -17.528 1.00 94.44 91 LEU A N 1
ATOM 714 C CA . LEU A 1 91 ? -16.313 -22.725 -17.455 1.00 94.44 91 LEU A CA 1
ATOM 715 C C . LEU A 1 91 ? -17.510 -21.854 -17.843 1.00 94.44 91 LEU A C 1
ATOM 717 O O . LEU A 1 91 ? -17.769 -20.864 -17.163 1.00 94.44 91 LEU A O 1
ATOM 721 N N . GLN A 1 92 ? -18.265 -22.227 -18.878 1.00 95.44 92 GLN A N 1
ATOM 722 C CA . GLN A 1 92 ? -19.476 -21.511 -19.284 1.00 95.44 92 GLN A CA 1
ATOM 723 C C . GLN A 1 92 ? -20.557 -21.556 -18.202 1.00 95.44 92 GLN A C 1
ATOM 725 O O . GLN A 1 92 ? -21.159 -20.527 -17.900 1.00 95.44 92 GLN A O 1
ATOM 730 N N . ASN A 1 93 ? -20.775 -22.712 -17.574 1.00 96.38 93 ASN A N 1
ATOM 731 C CA . ASN A 1 93 ? -21.734 -22.841 -16.476 1.00 96.38 93 ASN A CA 1
ATOM 732 C C . ASN A 1 93 ? -21.315 -21.997 -15.268 1.00 96.38 93 ASN A C 1
ATOM 734 O O . ASN A 1 93 ? -22.115 -21.220 -14.752 1.00 96.38 93 ASN A O 1
ATOM 738 N N . ARG A 1 94 ? -20.034 -22.051 -14.888 1.00 95.38 94 ARG A N 1
ATOM 739 C CA . ARG A 1 94 ? -19.497 -21.210 -13.812 1.00 95.38 94 ARG A CA 1
ATOM 740 C C . ARG A 1 94 ? -19.614 -19.720 -14.134 1.00 95.38 94 ARG A C 1
ATOM 742 O O . ARG A 1 94 ? -19.896 -18.926 -13.244 1.00 95.38 94 ARG A O 1
ATOM 749 N N . ASN A 1 95 ? -19.401 -19.333 -15.389 1.00 95.44 95 ASN A N 1
ATOM 750 C CA . ASN A 1 95 ? -19.545 -17.949 -15.825 1.00 95.44 95 ASN A CA 1
ATOM 751 C C . ASN A 1 95 ? -21.005 -17.477 -15.711 1.00 95.44 95 ASN A C 1
ATOM 753 O O . ASN A 1 95 ? -21.254 -16.431 -15.120 1.00 95.44 95 ASN A O 1
ATOM 757 N N . ARG A 1 96 ? -21.972 -18.304 -16.134 1.00 95.88 96 ARG A N 1
ATOM 758 C CA . ARG A 1 96 ? -23.410 -18.033 -15.953 1.00 95.88 96 ARG A CA 1
ATOM 759 C C . ARG A 1 96 ? -23.797 -17.877 -14.483 1.00 95.88 96 ARG A C 1
ATOM 761 O O . ARG A 1 96 ? -24.587 -16.999 -14.147 1.00 95.88 96 ARG A O 1
ATOM 768 N N . ASP A 1 97 ? -23.249 -18.706 -13.599 1.00 95.44 97 ASP A N 1
ATOM 769 C CA . ASP A 1 97 ? -23.520 -18.596 -12.163 1.00 95.44 97 ASP A CA 1
ATOM 770 C C . ASP A 1 97 ? -22.935 -17.311 -11.566 1.00 95.44 97 ASP A C 1
ATOM 772 O O . ASP A 1 97 ? -23.600 -16.639 -10.777 1.00 95.44 97 ASP A O 1
ATOM 776 N N . LEU A 1 98 ? -21.733 -16.912 -11.991 1.00 95.94 98 LEU A N 1
ATOM 777 C CA . LEU A 1 98 ? -21.136 -15.633 -11.596 1.00 95.94 98 LEU A CA 1
ATOM 778 C C . LEU A 1 98 ? -21.948 -14.434 -12.104 1.00 95.94 98 LEU A C 1
ATOM 780 O O . LEU A 1 98 ? -22.112 -13.454 -11.378 1.00 95.94 98 LEU A O 1
ATOM 784 N N . GLU A 1 99 ? -22.495 -14.503 -13.318 1.00 94.62 99 GLU A N 1
ATOM 785 C CA . GLU A 1 99 ? -23.387 -13.466 -13.847 1.00 94.62 99 GLU A CA 1
ATOM 786 C C . GLU A 1 99 ? -24.682 -13.358 -13.035 1.00 94.62 99 GLU A C 1
ATOM 788 O O . GLU A 1 99 ? -25.101 -12.248 -12.699 1.00 94.62 99 GLU A O 1
ATOM 793 N N . ARG A 1 100 ? -25.274 -14.492 -12.637 1.00 96.25 100 ARG A N 1
ATOM 794 C CA . ARG A 1 100 ? -26.440 -14.513 -11.737 1.00 96.25 100 ARG A CA 1
ATOM 795 C C . ARG A 1 100 ? -26.120 -13.887 -10.385 1.00 96.25 100 ARG A C 1
ATOM 797 O O . ARG A 1 100 ? -26.885 -13.051 -9.914 1.00 96.25 100 ARG A O 1
ATOM 804 N N . GLN A 1 101 ? -24.986 -14.248 -9.783 1.00 96.31 101 GLN A N 1
ATOM 805 C CA . GLN A 1 101 ? -24.550 -13.674 -8.506 1.00 96.31 101 GLN A CA 1
ATOM 806 C C . GLN A 1 101 ? -24.327 -12.165 -8.609 1.00 96.31 101 GLN A C 1
ATOM 808 O O . GLN A 1 101 ? -24.734 -11.415 -7.725 1.00 96.31 101 GLN A O 1
ATOM 813 N N . ARG A 1 102 ? -23.714 -11.699 -9.700 1.00 96.75 102 ARG A N 1
ATOM 814 C CA . ARG A 1 102 ? -23.507 -10.270 -9.944 1.00 96.75 102 ARG A CA 1
ATOM 815 C C . ARG A 1 102 ? -24.835 -9.518 -10.039 1.00 96.75 102 ARG A C 1
ATOM 817 O O . ARG A 1 102 ? -24.950 -8.436 -9.467 1.00 96.75 102 ARG A O 1
ATOM 824 N N . GLU A 1 103 ? -25.828 -10.086 -10.716 1.00 95.44 103 GLU A N 1
ATOM 825 C CA . GLU A 1 103 ? -27.156 -9.477 -10.827 1.00 95.44 103 GLU A CA 1
ATOM 826 C C . GLU A 1 103 ? -27.921 -9.503 -9.493 1.00 95.44 103 GLU A C 1
ATOM 828 O O . GLU A 1 103 ? -28.598 -8.538 -9.142 1.00 95.44 103 GLU A O 1
ATOM 833 N N . GLU A 1 104 ? -27.762 -10.558 -8.692 1.00 95.69 104 GLU A N 1
ATOM 834 C CA . GLU A 1 104 ? -28.322 -10.626 -7.339 1.00 95.69 104 GLU A CA 1
ATOM 835 C C . GLU A 1 104 ? -27.709 -9.565 -6.415 1.00 95.69 104 GLU A C 1
ATOM 837 O O . GLU A 1 104 ? -28.435 -8.866 -5.707 1.00 95.69 104 GLU A O 1
ATOM 842 N N . ILE A 1 105 ? -26.381 -9.405 -6.443 1.00 94.50 105 ILE A N 1
ATOM 843 C CA . ILE A 1 105 ? -25.682 -8.359 -5.685 1.00 94.50 105 ILE A CA 1
ATOM 844 C C . ILE A 1 105 ? -26.171 -6.983 -6.128 1.00 94.50 105 ILE A C 1
ATOM 846 O O . ILE A 1 105 ? -26.485 -6.146 -5.283 1.00 94.50 105 ILE A O 1
ATOM 850 N N . ARG A 1 106 ? -26.280 -6.754 -7.440 1.00 92.69 106 ARG A N 1
ATOM 851 C CA . ARG A 1 106 ? -26.796 -5.499 -7.985 1.00 92.69 106 ARG A CA 1
ATOM 852 C C . ARG A 1 106 ? -28.205 -5.208 -7.471 1.00 92.69 106 ARG A C 1
ATOM 854 O O . ARG A 1 106 ? -28.440 -4.119 -6.960 1.00 92.69 106 ARG A O 1
ATOM 861 N N . ARG A 1 107 ? -29.105 -6.193 -7.519 1.00 92.94 107 ARG A N 1
ATOM 862 C CA . ARG A 1 107 ? -30.472 -6.060 -7.002 1.00 92.94 107 ARG A CA 1
ATOM 863 C C . ARG A 1 107 ? -30.490 -5.745 -5.507 1.00 92.94 107 ARG A C 1
ATOM 865 O O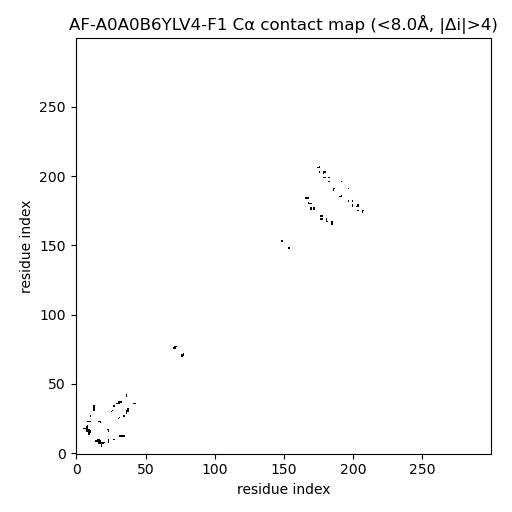 . ARG A 1 107 ? -31.183 -4.827 -5.095 1.00 92.94 107 ARG A O 1
ATOM 872 N N . ARG A 1 108 ? -29.679 -6.439 -4.699 1.00 91.31 108 ARG A N 1
ATOM 873 C CA . ARG A 1 108 ? -29.559 -6.160 -3.256 1.00 91.31 108 ARG A CA 1
ATOM 874 C C . ARG A 1 108 ? -29.052 -4.748 -2.981 1.00 91.31 108 ARG A C 1
ATOM 876 O O . ARG A 1 108 ? -29.539 -4.101 -2.062 1.00 91.31 108 ARG A O 1
ATOM 883 N N . LE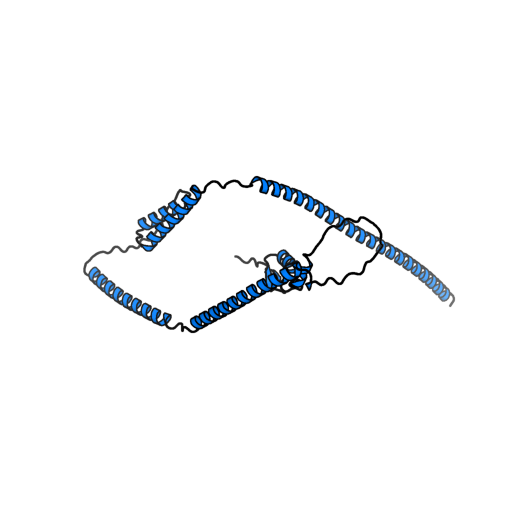U A 1 109 ? -28.090 -4.262 -3.762 1.00 84.25 109 LEU A N 1
ATOM 884 C CA . LEU A 1 109 ? -27.590 -2.893 -3.642 1.00 84.25 109 LEU A CA 1
ATOM 885 C C . LEU A 1 109 ? -28.648 -1.864 -4.050 1.00 84.25 109 LEU A C 1
ATOM 887 O O . LEU A 1 109 ? -28.774 -0.839 -3.389 1.00 84.25 109 LEU A O 1
ATOM 891 N N . GLU A 1 110 ? -29.436 -2.140 -5.088 1.00 87.12 110 GLU A N 1
ATOM 892 C CA . GLU A 1 110 ? -30.568 -1.296 -5.478 1.00 87.12 110 GLU A CA 1
ATOM 893 C C . GLU A 1 110 ? -31.670 -1.294 -4.407 1.00 87.12 110 GLU A C 1
ATOM 895 O O . GLU A 1 110 ? -32.204 -0.233 -4.093 1.00 87.12 110 GLU A O 1
ATOM 900 N N . ASP A 1 111 ? -31.962 -2.435 -3.779 1.00 83.62 111 ASP A N 1
ATOM 901 C CA . ASP A 1 111 ? -32.911 -2.534 -2.665 1.00 83.62 111 ASP A CA 1
ATOM 902 C C . ASP A 1 111 ? -32.417 -1.776 -1.426 1.00 83.62 111 ASP A C 1
ATOM 904 O O . ASP A 1 111 ? -33.191 -1.074 -0.774 1.00 83.62 111 ASP A O 1
ATOM 908 N N . LEU A 1 112 ? -31.121 -1.867 -1.112 1.00 79.31 112 LEU A N 1
ATOM 909 C CA . LEU A 1 112 ? -30.496 -1.084 -0.043 1.00 79.31 112 LEU A CA 1
ATOM 910 C C . LEU A 1 112 ? -30.476 0.414 -0.373 1.00 79.31 112 LEU A C 1
ATOM 912 O O . LEU A 1 112 ? -30.724 1.223 0.512 1.00 79.31 112 LEU A O 1
ATOM 916 N N . GLY A 1 113 ? -30.253 0.785 -1.636 1.00 72.38 113 GLY A N 1
ATOM 917 C CA . GLY A 1 113 ? -30.293 2.173 -2.102 1.00 72.38 113 GLY A CA 1
ATOM 918 C C . GLY A 1 113 ? -31.705 2.763 -2.185 1.00 72.38 113 GLY A C 1
ATOM 919 O O . GLY A 1 113 ? -31.869 3.978 -2.098 1.00 72.38 113 GLY A O 1
ATOM 920 N N . ARG A 1 114 ? -32.740 1.923 -2.330 1.00 70.69 114 ARG A N 1
ATOM 921 C CA . ARG A 1 114 ? -34.157 2.329 -2.306 1.00 70.69 114 ARG A CA 1
ATOM 922 C C . ARG A 1 114 ? -34.729 2.449 -0.901 1.00 70.69 114 ARG A C 1
ATOM 924 O O . ARG A 1 114 ? -35.769 3.090 -0.751 1.00 70.69 114 ARG A O 1
ATOM 931 N N . ARG A 1 115 ? -34.093 1.859 0.117 1.00 64.69 115 ARG A N 1
ATOM 932 C CA . ARG A 1 115 ? -34.470 2.099 1.515 1.00 64.69 115 ARG A CA 1
ATOM 933 C C . ARG A 1 115 ? -34.218 3.578 1.824 1.00 64.69 115 ARG A C 1
ATOM 935 O O . ARG A 1 115 ? -33.069 4.012 1.778 1.00 64.69 115 ARG A O 1
ATOM 942 N N . PRO A 1 116 ? -35.259 4.381 2.104 1.00 56.09 116 PRO A N 1
ATOM 943 C CA . PRO A 1 116 ? -35.048 5.777 2.437 1.00 56.09 116 PRO A CA 1
ATOM 944 C C . PRO A 1 116 ? -34.288 5.862 3.765 1.00 56.09 116 PRO A C 1
ATOM 946 O O . PRO A 1 116 ? -34.699 5.256 4.756 1.00 56.09 116 PRO A O 1
ATOM 949 N N . ILE A 1 117 ? -33.225 6.667 3.793 1.00 58.12 117 ILE A N 1
ATOM 950 C CA . ILE A 1 117 ? -32.497 7.126 4.992 1.00 58.12 117 ILE A CA 1
ATOM 951 C C . ILE A 1 117 ? -33.408 8.077 5.799 1.00 58.12 117 ILE A C 1
ATOM 953 O O . ILE A 1 117 ? -33.088 9.231 6.034 1.00 58.12 117 ILE A O 1
ATOM 957 N N . LYS A 1 118 ? -34.638 7.662 6.104 1.00 56.88 118 LYS A N 1
ATOM 958 C CA . LYS A 1 118 ? -35.606 8.437 6.896 1.00 56.88 118 LYS A CA 1
ATOM 959 C C . LYS A 1 118 ? -35.986 7.730 8.195 1.00 56.88 118 LYS A C 1
ATOM 961 O O . LYS A 1 118 ? -36.428 8.388 9.120 1.00 56.88 118 LYS A O 1
ATOM 966 N N . GLY A 1 119 ? -35.772 6.414 8.293 1.00 55.91 119 GLY A N 1
ATOM 967 C CA . GLY A 1 119 ? -36.046 5.659 9.522 1.00 55.91 119 GLY A CA 1
ATOM 968 C C . GLY A 1 119 ? -35.014 5.879 10.632 1.00 55.91 119 GLY A C 1
ATOM 969 O O . GLY A 1 119 ? -35.388 5.934 11.801 1.00 55.91 119 GLY A O 1
ATOM 970 N N . ASP A 1 120 ? -33.739 6.054 10.274 1.00 61.28 120 ASP A N 1
ATOM 971 C CA . ASP A 1 120 ? -32.664 6.237 11.260 1.00 61.28 120 ASP A CA 1
ATOM 972 C C . ASP A 1 120 ? -32.626 7.664 11.817 1.00 61.28 120 ASP A C 1
ATOM 974 O O . ASP A 1 120 ? -32.432 7.835 13.019 1.00 61.28 120 ASP A O 1
ATOM 978 N N . ASP A 1 121 ? -32.907 8.681 10.994 1.00 65.00 121 ASP A N 1
ATOM 979 C CA . ASP A 1 121 ? -32.962 10.073 11.454 1.00 65.00 121 ASP A CA 1
ATOM 980 C C . ASP A 1 121 ? -34.142 10.312 12.403 1.00 65.00 121 ASP A C 1
ATOM 982 O O . ASP A 1 121 ? -33.963 10.954 13.434 1.00 65.00 121 ASP A O 1
ATOM 986 N N . ASP A 1 122 ? -35.334 9.773 12.131 1.00 72.12 122 ASP A N 1
ATOM 987 C CA . ASP A 1 122 ? -36.490 9.946 13.024 1.00 72.12 122 ASP A CA 1
ATOM 988 C C . ASP A 1 122 ? -36.291 9.221 14.368 1.00 72.12 122 ASP A C 1
ATOM 990 O O . ASP A 1 122 ? -36.604 9.774 15.426 1.00 72.12 122 ASP A O 1
ATOM 994 N N . SER A 1 123 ? -35.699 8.020 14.352 1.00 76.88 123 SER A N 1
ATOM 995 C CA . SER A 1 123 ? -35.351 7.276 15.571 1.00 76.88 123 SER A CA 1
ATOM 996 C C . SER A 1 123 ? -34.237 7.964 16.368 1.00 76.88 123 SER A C 1
ATOM 998 O O . SER A 1 123 ? -34.319 8.075 17.593 1.00 76.88 123 SER A O 1
ATOM 1000 N N . MET A 1 124 ? -33.203 8.470 15.690 1.00 77.88 124 MET A N 1
ATOM 1001 C CA . MET A 1 124 ? -32.118 9.227 16.315 1.00 77.88 124 MET A CA 1
ATOM 1002 C C . MET A 1 124 ? -32.628 10.551 16.892 1.00 77.88 124 MET A C 1
ATOM 1004 O O . MET A 1 124 ? -32.296 10.899 18.023 1.00 77.88 124 MET A O 1
ATOM 1008 N N . ASN A 1 125 ? -33.490 11.266 16.169 1.00 83.19 125 ASN A N 1
ATOM 1009 C CA . ASN A 1 125 ? -34.110 12.502 16.643 1.00 83.19 125 ASN A CA 1
ATOM 1010 C C . ASN A 1 125 ? -35.024 12.257 17.853 1.00 83.19 125 ASN A C 1
ATOM 1012 O O . ASN A 1 125 ? -35.019 13.058 18.791 1.00 83.19 125 ASN A O 1
ATOM 1016 N N . ALA A 1 126 ? -35.766 11.144 17.880 1.00 85.12 126 ALA A N 1
ATOM 1017 C CA . ALA A 1 126 ? -36.549 10.739 19.046 1.00 85.12 126 ALA A CA 1
ATOM 1018 C C . ALA A 1 126 ? -35.655 10.449 20.267 1.00 85.12 126 ALA A C 1
ATOM 1020 O O . ALA A 1 126 ? -35.953 10.920 21.365 1.00 85.12 126 ALA A O 1
ATOM 1021 N N . LEU A 1 127 ? -34.526 9.758 20.072 1.00 87.75 127 LEU A N 1
ATOM 1022 C CA . LEU A 1 127 ? -33.552 9.488 21.134 1.00 87.75 127 LEU A CA 1
ATOM 1023 C C . LEU A 1 127 ? -32.891 10.774 21.657 1.00 87.75 127 LEU A C 1
ATOM 1025 O O . LEU A 1 127 ? -32.764 10.957 22.866 1.00 87.75 127 LEU A O 1
ATOM 1029 N N . LEU A 1 128 ? -32.518 11.694 20.763 1.00 90.50 128 LEU A N 1
ATOM 1030 C CA . LEU A 1 128 ? -31.957 12.998 21.130 1.00 90.50 128 LEU A CA 1
ATOM 1031 C C . LEU A 1 128 ? -32.949 13.842 21.937 1.00 90.50 128 LEU A C 1
ATOM 1033 O O . LEU A 1 128 ? -32.548 14.566 22.850 1.00 90.50 128 LEU A O 1
ATOM 1037 N N . LYS A 1 129 ? -34.244 13.756 21.616 1.00 91.38 129 LYS A N 1
ATOM 1038 C CA . LYS A 1 129 ? -35.296 14.432 22.376 1.00 91.38 129 LYS A CA 1
ATOM 1039 C C . LYS A 1 129 ? -35.456 13.829 23.773 1.00 91.38 129 LYS A C 1
ATOM 1041 O O . LYS A 1 129 ? -35.475 14.582 24.740 1.00 91.38 129 LYS A O 1
ATOM 1046 N N . GLU A 1 130 ? -35.489 12.502 23.886 1.00 93.50 130 GLU A N 1
ATOM 1047 C CA . GLU A 1 130 ? -35.571 11.824 25.186 1.00 93.50 130 GLU A CA 1
ATOM 1048 C C . GLU A 1 130 ? -34.347 12.129 26.064 1.00 93.50 130 GLU A C 1
ATOM 1050 O O . GLU A 1 130 ? -34.499 12.408 27.250 1.00 93.50 130 GLU A O 1
ATOM 1055 N N . LEU A 1 131 ? -33.142 12.162 25.484 1.00 93.38 131 LEU A N 1
ATOM 1056 C CA . LEU A 1 131 ? -31.918 12.547 26.196 1.00 93.38 131 LEU A CA 1
ATOM 1057 C C . LEU A 1 131 ? -31.984 13.983 26.727 1.00 93.38 131 LEU A C 1
ATOM 1059 O O . LEU A 1 131 ? -31.625 14.222 27.877 1.00 93.38 131 LEU A O 1
ATOM 1063 N N . LYS A 1 132 ? -32.492 14.933 25.932 1.00 94.31 132 LYS A N 1
ATOM 1064 C CA . LYS A 1 132 ? -32.702 16.317 26.390 1.00 94.31 132 LYS A CA 1
ATOM 1065 C C . LYS A 1 132 ? -33.726 16.403 27.518 1.00 94.31 132 LYS A C 1
ATOM 1067 O O . LYS A 1 132 ? -33.515 17.134 28.484 1.00 94.31 132 LYS A O 1
ATOM 1072 N N . ASP A 1 133 ? -34.815 15.646 27.419 1.00 95.00 133 ASP A N 1
ATOM 1073 C CA . ASP A 1 133 ? -35.841 15.610 28.460 1.00 95.00 133 ASP A CA 1
ATOM 1074 C C . ASP A 1 133 ? -35.303 14.963 29.751 1.00 95.00 133 ASP A C 1
ATOM 1076 O O . ASP A 1 133 ? -35.598 15.435 30.853 1.00 95.00 133 ASP A O 1
ATOM 1080 N N . GLN A 1 134 ? -34.460 13.930 29.641 1.00 94.38 134 GLN A N 1
ATOM 1081 C CA . GLN A 1 134 ? -33.731 13.345 30.771 1.00 94.38 134 GLN A CA 1
ATOM 1082 C C . GLN A 1 134 ? -32.746 14.331 31.396 1.00 94.38 134 GLN A C 1
ATOM 1084 O O . GLN A 1 134 ? -32.711 14.458 32.620 1.00 94.38 134 GLN A O 1
ATOM 1089 N N . GLU A 1 135 ? -31.985 15.061 30.585 1.00 94.19 135 GLU A N 1
ATOM 1090 C CA . GLU A 1 135 ? -31.042 16.064 31.072 1.00 94.19 135 GLU A CA 1
ATOM 1091 C C . GLU A 1 135 ? -31.769 17.172 31.843 1.00 94.19 135 GLU A C 1
ATOM 1093 O O . GLU A 1 135 ? -31.365 17.514 32.952 1.00 94.19 135 GLU A O 1
ATOM 1098 N N . ALA A 1 136 ? -32.903 17.659 31.331 1.00 94.62 136 ALA A N 1
ATOM 1099 C CA . ALA A 1 136 ? -33.723 18.650 32.024 1.00 94.62 136 ALA A CA 1
ATOM 1100 C C . ALA A 1 136 ? -34.262 18.128 33.369 1.00 94.62 136 ALA A C 1
ATOM 1102 O O . ALA A 1 136 ? -34.295 18.866 34.357 1.00 94.62 136 ALA A O 1
ATOM 1103 N N . ARG A 1 137 ? -34.668 16.852 33.438 1.00 93.31 137 ARG A N 1
ATOM 1104 C CA . ARG A 1 137 ? -35.090 16.213 34.698 1.00 93.31 137 ARG A CA 1
ATOM 1105 C C . ARG A 1 137 ? -33.932 16.110 35.692 1.00 93.31 137 ARG A C 1
ATOM 1107 O O . ARG A 1 137 ? -34.103 16.469 36.856 1.00 93.31 137 ARG A O 1
ATOM 1114 N N . ASN A 1 138 ? -32.755 15.697 35.230 1.00 93.50 138 ASN A N 1
ATOM 1115 C CA . ASN A 1 138 ? -31.557 15.598 36.061 1.00 93.50 138 ASN A CA 1
ATOM 1116 C C . ASN A 1 138 ? -31.097 16.971 36.560 1.00 93.50 138 ASN A C 1
ATOM 1118 O O . ASN A 1 138 ? -30.767 17.109 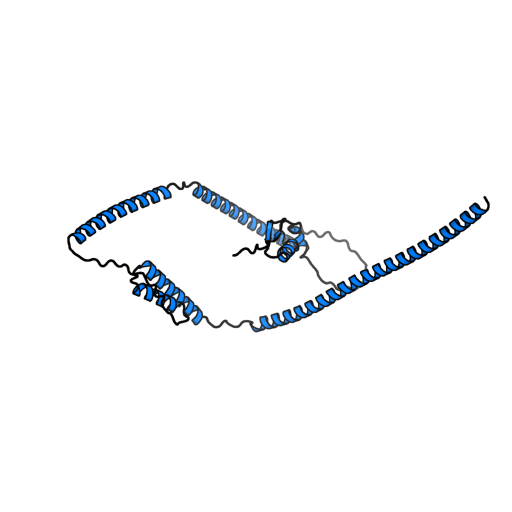37.733 1.00 93.50 138 ASN A O 1
ATOM 1122 N N . GLN A 1 139 ? -31.129 18.000 35.711 1.00 93.31 139 GLN A N 1
ATOM 1123 C CA . GLN A 1 139 ? -30.794 19.370 36.099 1.00 93.31 139 GLN A CA 1
ATOM 1124 C C . GLN A 1 139 ? -31.728 19.884 37.198 1.00 93.31 139 GLN A C 1
ATOM 1126 O O . GLN A 1 139 ? -31.245 20.398 38.203 1.00 93.31 139 GLN A O 1
ATOM 1131 N N . ARG A 1 140 ? -33.045 19.666 37.077 1.00 93.25 140 ARG A N 1
ATOM 1132 C CA . ARG A 1 140 ? -34.011 20.040 38.128 1.00 93.25 140 ARG A CA 1
ATOM 1133 C C . ARG A 1 140 ? -33.741 19.315 39.445 1.00 93.25 140 ARG A C 1
ATOM 1135 O O . ARG A 1 140 ? -33.745 19.946 40.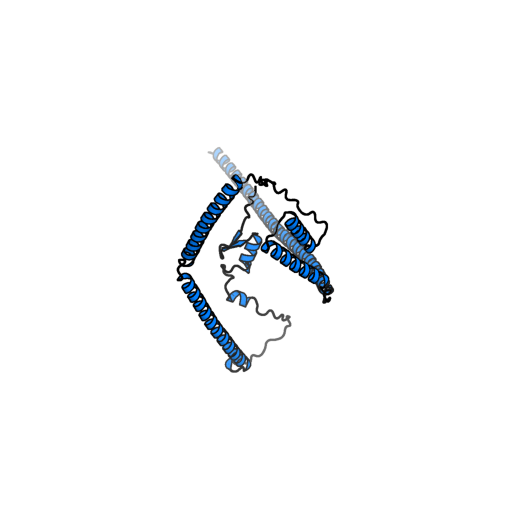496 1.00 93.25 140 ARG A O 1
ATOM 1142 N N . MET A 1 141 ? -33.463 18.013 39.388 1.00 92.06 141 MET A N 1
ATOM 1143 C CA . MET A 1 141 ? -33.125 17.224 40.576 1.00 92.06 141 MET A CA 1
ATOM 1144 C C . MET A 1 141 ? -31.817 17.704 41.218 1.00 92.06 141 MET A C 1
ATOM 1146 O O . MET A 1 141 ? -31.735 17.833 42.435 1.00 92.06 141 MET A O 1
ATOM 1150 N N . LEU A 1 142 ? -30.799 18.022 40.416 1.00 91.62 142 LEU A N 1
ATOM 1151 C CA . LEU A 1 142 ? -29.538 18.581 40.901 1.00 91.62 142 LEU A CA 1
ATOM 1152 C C . LEU A 1 142 ? -29.725 19.969 41.518 1.00 91.62 142 LEU A C 1
ATOM 1154 O O . LEU A 1 142 ? -29.097 20.270 42.529 1.00 91.62 142 LEU A O 1
ATOM 1158 N N . GLU A 1 143 ? -30.573 20.818 40.942 1.00 91.31 143 GLU A N 1
ATOM 1159 C CA . GLU A 1 143 ? -30.925 22.118 41.516 1.00 91.31 143 GLU A CA 1
ATOM 1160 C C . GLU A 1 143 ? -31.663 21.972 42.848 1.00 91.31 143 GLU A C 1
ATOM 1162 O O . GLU A 1 143 ? -31.372 22.701 43.796 1.00 91.31 143 GLU A O 1
ATOM 1167 N N . GLU A 1 144 ? -32.576 21.010 42.948 1.00 90.44 144 GLU A N 1
ATOM 1168 C CA . GLU A 1 144 ? -33.280 20.689 44.187 1.00 90.44 144 GLU A CA 1
ATOM 1169 C C . GLU A 1 144 ? -32.319 20.163 45.259 1.00 90.44 144 GLU A C 1
ATOM 1171 O O . GLU A 1 144 ? -32.293 20.690 46.372 1.00 90.44 144 GLU A O 1
ATOM 1176 N N . LEU A 1 145 ? -31.444 19.214 44.911 1.00 86.88 145 LEU A N 1
ATOM 1177 C CA . LEU A 1 145 ? -30.390 18.725 45.800 1.00 86.88 145 LEU A CA 1
ATOM 1178 C C . LEU A 1 145 ? -29.452 19.856 46.228 1.00 86.88 145 LEU A C 1
ATOM 1180 O O . LEU A 1 145 ? -29.130 19.961 47.408 1.00 86.88 145 LEU A O 1
ATOM 1184 N N . ARG A 1 146 ? -29.060 20.752 45.313 1.00 85.81 146 ARG A N 1
ATOM 1185 C CA . ARG A 1 146 ? -28.266 21.947 45.642 1.00 85.81 146 ARG A CA 1
ATOM 1186 C C . ARG A 1 146 ? -28.995 22.870 46.609 1.00 85.81 146 ARG A C 1
ATOM 1188 O O . ARG A 1 146 ? -28.355 23.394 47.511 1.00 85.81 146 ARG A O 1
ATOM 1195 N N . ARG A 1 147 ? -30.307 23.068 46.457 1.00 85.06 147 ARG A N 1
ATOM 1196 C CA . ARG A 1 147 ? -31.105 23.848 47.418 1.00 85.06 147 ARG A CA 1
ATOM 1197 C C . ARG A 1 147 ? -31.129 23.175 48.787 1.00 85.06 147 ARG A C 1
ATOM 1199 O O . ARG A 1 147 ? -30.882 23.850 49.781 1.00 85.06 147 ARG A O 1
ATOM 1206 N N . ILE A 1 148 ? -31.340 21.861 48.844 1.00 83.62 148 ILE A N 1
ATOM 1207 C CA . ILE A 1 148 ? -31.325 21.091 50.097 1.00 83.62 148 ILE A CA 1
ATOM 1208 C C . ILE A 1 148 ? -29.949 21.191 50.777 1.00 83.62 148 ILE A C 1
ATOM 1210 O O . ILE A 1 148 ? -29.871 21.494 51.967 1.00 83.62 148 ILE A O 1
ATOM 1214 N N . LEU A 1 149 ? -28.866 21.041 50.014 1.00 74.94 149 LEU A N 1
ATOM 1215 C CA . LEU A 1 149 ? -27.479 21.186 50.472 1.00 74.94 149 LEU A CA 1
ATOM 1216 C C . LEU A 1 149 ? -27.076 22.632 50.795 1.00 74.94 149 LEU A C 1
ATOM 1218 O O . LEU A 1 149 ? -26.099 22.847 51.495 1.00 74.94 149 LEU A O 1
ATOM 1222 N N . ALA A 1 150 ? -27.788 23.636 50.288 1.00 72.50 150 ALA A N 1
ATOM 1223 C CA . ALA A 1 150 ? -27.599 25.021 50.710 1.00 72.50 150 ALA A CA 1
ATOM 1224 C C . ALA A 1 150 ? -28.320 25.299 52.039 1.00 72.50 150 ALA A C 1
ATOM 1226 O O . ALA A 1 150 ? -27.860 26.116 52.833 1.00 72.50 150 ALA A O 1
ATOM 1227 N N . THR A 1 151 ? -29.445 24.619 52.293 1.00 71.50 151 THR A N 1
ATOM 1228 C CA . THR A 1 151 ? -30.208 24.746 53.548 1.00 71.50 151 THR A CA 1
ATOM 1229 C C . THR A 1 151 ? -29.626 23.929 54.701 1.00 71.50 151 THR A C 1
ATOM 1231 O O . THR A 1 151 ? -29.648 24.380 55.844 1.00 71.50 151 THR A O 1
ATOM 1234 N N . GLN A 1 152 ? -29.073 22.748 54.425 1.00 61.91 152 GLN A N 1
ATOM 1235 C CA . GLN A 1 152 ? -28.249 22.008 55.374 1.00 61.91 152 GLN A CA 1
ATOM 1236 C C . GLN A 1 152 ? -26.810 22.425 55.115 1.00 61.91 152 GLN A C 1
ATOM 1238 O O . GLN A 1 152 ? -26.317 22.115 54.049 1.00 61.91 152 GLN A O 1
ATOM 1243 N N . ASN A 1 153 ? -26.143 23.125 56.036 1.00 52.38 153 ASN A N 1
ATOM 1244 C CA . ASN A 1 153 ? -24.770 23.633 55.886 1.00 52.38 153 ASN A CA 1
ATOM 1245 C C . ASN A 1 153 ? -23.717 22.497 55.776 1.00 52.38 153 ASN A C 1
ATOM 1247 O O . ASN A 1 153 ? -22.845 22.347 56.631 1.00 52.38 153 ASN A O 1
ATOM 1251 N N . ILE A 1 154 ? -23.829 21.657 54.746 1.00 55.34 154 ILE A N 1
ATOM 1252 C CA . ILE A 1 154 ? -22.958 20.535 54.428 1.00 55.34 154 ILE A CA 1
ATOM 1253 C C . ILE A 1 154 ? -21.944 21.062 53.425 1.00 55.34 154 ILE A C 1
ATOM 1255 O O . ILE A 1 154 ? -22.228 21.273 52.247 1.00 55.34 154 ILE A O 1
ATOM 1259 N N . HIS A 1 155 ? -20.740 21.304 53.928 1.00 48.44 155 HIS A N 1
ATOM 1260 C CA . HIS A 1 155 ? -19.599 21.688 53.120 1.00 48.44 155 HIS A CA 1
ATOM 1261 C C . HIS A 1 155 ? -19.208 20.515 52.213 1.00 48.44 155 HIS A C 1
ATOM 1263 O O . HIS A 1 155 ? -18.640 19.526 52.674 1.00 48.44 155 HIS A O 1
ATOM 1269 N N . ILE A 1 156 ? -19.534 20.613 50.925 1.00 50.97 156 ILE A N 1
ATOM 1270 C CA . ILE A 1 156 ? -19.060 19.677 49.904 1.00 50.97 156 ILE A CA 1
ATOM 1271 C C . ILE A 1 156 ? -17.678 20.166 49.466 1.00 50.97 156 ILE A C 1
ATOM 1273 O O . ILE A 1 156 ? -17.584 21.285 48.950 1.00 50.97 156 ILE A O 1
ATOM 1277 N N . PRO A 1 157 ? -16.603 19.381 49.649 1.00 44.94 157 PRO A N 1
ATOM 1278 C CA . PRO A 1 157 ? -15.295 19.766 49.152 1.00 44.94 157 PRO A CA 1
ATOM 1279 C C . PRO A 1 157 ? -15.358 19.799 47.626 1.00 44.94 157 PRO A C 1
ATOM 1281 O O . PRO A 1 157 ? -15.595 18.780 46.979 1.00 44.94 157 PRO A O 1
ATOM 1284 N N . ALA A 1 158 ? -15.160 20.978 47.045 1.00 45.28 158 ALA A N 1
ATOM 1285 C CA . ALA A 1 158 ? -14.949 21.116 45.616 1.00 45.28 158 ALA A CA 1
ATOM 1286 C C . ALA A 1 158 ? -13.626 20.421 45.258 1.00 45.28 158 ALA A C 1
ATOM 1288 O O . ALA A 1 158 ? -12.545 20.949 45.524 1.00 45.28 158 ALA A O 1
ATOM 1289 N N . GLU A 1 159 ? -13.691 19.224 44.676 1.00 48.78 159 GLU A N 1
ATOM 1290 C CA . GLU A 1 159 ? -12.516 18.569 44.103 1.00 48.78 159 GLU A CA 1
ATOM 1291 C C . GLU A 1 159 ? -12.091 19.291 42.821 1.00 48.78 159 GLU A C 1
ATOM 1293 O O . GLU A 1 159 ? -12.358 18.865 41.705 1.00 48.78 159 GLU A O 1
ATOM 1298 N N . THR A 1 160 ? -11.357 20.390 42.973 1.00 50.16 160 THR A N 1
ATOM 1299 C CA . THR A 1 160 ? -10.448 20.872 41.933 1.00 50.16 160 THR A CA 1
ATOM 1300 C C . THR A 1 160 ? -9.092 20.196 42.120 1.00 50.16 160 THR A C 1
ATOM 1302 O O . THR A 1 160 ? -8.093 20.852 42.421 1.00 50.16 160 THR A O 1
ATOM 1305 N N . LYS A 1 161 ? -9.029 18.867 41.994 1.00 50.25 161 LYS A N 1
ATOM 1306 C CA . LYS A 1 161 ? -7.737 18.184 41.877 1.00 50.25 161 LYS A CA 1
ATOM 1307 C C . LYS A 1 161 ? -7.381 18.147 40.401 1.00 50.25 161 LYS A C 1
ATOM 1309 O O . LYS A 1 161 ? -7.976 17.417 39.618 1.00 50.25 161 LYS A O 1
ATOM 1314 N N . LYS A 1 162 ? -6.409 18.973 40.012 1.00 48.81 162 LYS A N 1
ATOM 1315 C CA . LYS A 1 162 ? -5.697 18.803 38.744 1.00 48.81 162 LYS A CA 1
ATOM 1316 C C . LYS A 1 162 ? -5.216 17.351 38.720 1.00 48.81 162 LYS A C 1
ATOM 1318 O O . LYS A 1 162 ? -4.403 16.989 39.567 1.00 48.81 162 LYS A O 1
ATOM 1323 N N . HIS A 1 163 ? -5.753 16.526 37.821 1.00 51.16 163 HIS A N 1
ATOM 1324 C CA . HIS A 1 163 ? -5.286 15.156 37.637 1.00 51.16 163 HIS A CA 1
ATOM 1325 C C . HIS A 1 163 ? -3.825 15.218 37.196 1.00 51.16 163 HIS A C 1
ATOM 1327 O O . HIS A 1 163 ? -3.504 15.460 36.034 1.00 51.16 163 HIS A O 1
ATOM 1333 N N . GLN A 1 164 ? -2.925 15.074 38.161 1.00 51.94 164 GLN A N 1
ATOM 1334 C CA . GLN A 1 164 ? -1.522 14.855 37.896 1.00 51.94 164 GLN A CA 1
ATOM 1335 C C . GLN A 1 164 ? -1.424 13.401 37.454 1.00 51.94 164 GLN A C 1
ATOM 1337 O O . GLN A 1 164 ? -1.492 12.494 38.277 1.00 51.94 164 GLN A O 1
ATOM 1342 N N . TYR A 1 165 ? -1.372 13.187 36.139 1.00 54.66 165 TYR A N 1
ATOM 1343 C CA . TYR A 1 165 ? -1.178 11.866 35.556 1.00 54.66 165 TYR A CA 1
ATOM 1344 C C . TYR A 1 165 ? 0.162 11.312 36.048 1.00 54.66 165 TYR A C 1
ATOM 1346 O O . TYR A 1 165 ? 1.227 11.675 35.547 1.00 54.66 165 TYR A O 1
ATOM 1354 N N . ILE A 1 166 ? 0.112 10.464 37.072 1.00 57.69 166 ILE A N 1
ATOM 1355 C CA . ILE A 1 166 ? 1.244 9.642 37.480 1.00 57.69 166 ILE A CA 1
ATOM 1356 C C . ILE A 1 166 ? 1.260 8.477 36.497 1.00 57.69 166 ILE A C 1
ATOM 1358 O O . ILE A 1 166 ? 0.454 7.553 36.595 1.00 57.69 166 ILE A O 1
ATOM 1362 N N . TYR A 1 167 ? 2.136 8.565 35.499 1.00 58.44 167 TYR A N 1
ATOM 1363 C CA . TYR A 1 167 ? 2.384 7.445 34.603 1.00 58.44 167 TYR A CA 1
ATOM 1364 C C . TYR A 1 167 ? 3.003 6.304 35.418 1.00 58.44 167 TYR A C 1
ATOM 1366 O O . TYR A 1 167 ? 3.993 6.540 36.120 1.00 58.44 167 TYR A O 1
ATOM 1374 N N . PRO A 1 168 ? 2.439 5.085 35.367 1.00 61.38 168 PRO A N 1
ATOM 1375 C CA . PRO A 1 168 ? 3.021 3.953 36.063 1.00 61.38 168 PRO A CA 1
ATOM 1376 C C . PRO A 1 168 ? 4.425 3.691 35.515 1.00 61.38 168 PRO A C 1
ATOM 1378 O O . PRO A 1 168 ? 4.610 3.441 34.325 1.00 61.38 168 PRO A O 1
ATOM 1381 N N . ILE A 1 169 ? 5.425 3.770 36.392 1.00 59.56 169 ILE A N 1
ATOM 1382 C CA . ILE A 1 169 ? 6.801 3.410 36.061 1.00 59.56 169 ILE A CA 1
ATOM 1383 C C . ILE A 1 169 ? 6.866 1.885 36.068 1.00 59.56 169 ILE A C 1
ATOM 1385 O O . ILE A 1 169 ? 6.811 1.256 37.125 1.00 59.56 169 ILE A O 1
ATOM 1389 N N . TYR A 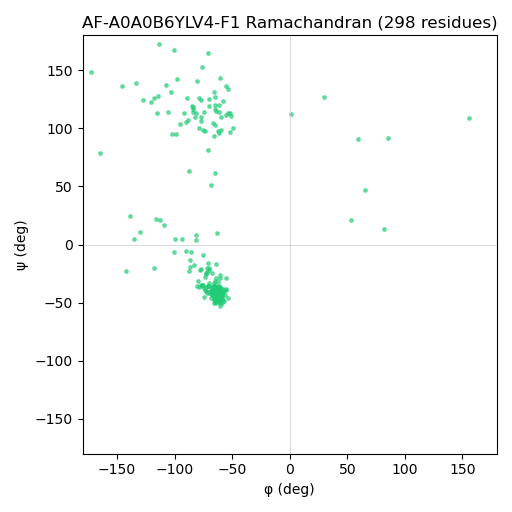1 170 ? 6.943 1.294 34.881 1.00 64.25 170 TYR A N 1
ATOM 1390 C CA . TYR A 1 170 ? 7.087 -0.143 34.711 1.00 64.25 170 TYR A CA 1
ATOM 1391 C C . TYR A 1 170 ? 8.538 -0.491 34.354 1.00 64.25 170 TYR A C 1
ATOM 1393 O O . TYR A 1 170 ? 9.136 0.128 33.478 1.00 64.25 170 TYR A O 1
ATOM 1401 N N . TYR A 1 171 ? 9.107 -1.472 35.060 1.00 61.34 171 TYR A N 1
ATOM 1402 C CA . TYR A 1 171 ? 10.512 -1.894 34.937 1.00 61.34 171 TYR A CA 1
ATOM 1403 C C . TYR A 1 171 ? 10.686 -3.267 34.273 1.00 61.34 171 TYR A C 1
ATOM 1405 O O . TYR A 1 171 ? 11.739 -3.887 34.416 1.00 61.34 171 TYR A O 1
ATOM 1413 N N . GLY A 1 172 ? 9.671 -3.784 33.583 1.00 63.69 172 GLY A N 1
ATOM 1414 C CA . GLY A 1 172 ? 9.798 -5.054 32.873 1.00 63.69 172 GLY A CA 1
ATOM 1415 C C . GLY A 1 172 ? 9.703 -4.900 31.361 1.00 63.69 172 GLY A C 1
ATOM 1416 O O . GLY A 1 172 ? 9.436 -3.831 30.826 1.00 63.69 172 GLY A O 1
ATOM 1417 N N . ASN A 1 173 ? 9.969 -5.996 30.670 1.00 71.94 173 ASN A N 1
ATOM 1418 C CA . ASN A 1 173 ? 9.981 -6.116 29.215 1.00 71.94 173 ASN A CA 1
ATOM 1419 C C . ASN A 1 173 ? 8.837 -7.010 28.703 1.00 71.94 173 ASN A C 1
ATOM 1421 O O . ASN A 1 173 ? 8.940 -7.561 27.610 1.00 71.94 173 ASN A O 1
ATOM 1425 N N . SER A 1 174 ? 7.779 -7.198 29.501 1.00 84.94 174 SER A N 1
ATOM 1426 C CA . SER A 1 174 ? 6.601 -7.986 29.125 1.00 84.94 174 SER A CA 1
ATOM 1427 C C . SER A 1 174 ? 5.374 -7.090 29.019 1.00 84.94 174 SER A C 1
ATOM 1429 O O . SER A 1 174 ? 5.009 -6.386 29.964 1.00 84.94 174 SER A O 1
ATOM 1431 N N . LEU A 1 175 ? 4.702 -7.196 27.872 1.00 87.69 175 LEU A N 1
ATOM 1432 C CA . LEU A 1 175 ? 3.453 -6.505 27.569 1.00 87.69 175 LEU A CA 1
ATOM 1433 C C . LEU A 1 175 ? 2.374 -6.784 28.626 1.00 87.69 175 LEU A C 1
ATOM 1435 O O . LEU A 1 175 ? 1.640 -5.882 29.020 1.00 87.69 175 LEU A O 1
ATOM 1439 N N . VAL A 1 176 ? 2.305 -8.016 29.143 1.00 90.19 176 VAL A N 1
ATOM 1440 C CA . VAL A 1 176 ? 1.337 -8.400 30.185 1.00 90.19 176 VAL A CA 1
ATOM 1441 C C . VAL A 1 176 ? 1.473 -7.500 31.409 1.00 90.19 176 VAL A C 1
ATOM 1443 O O . VAL A 1 176 ? 0.482 -7.036 31.975 1.00 90.19 176 VAL A O 1
ATOM 1446 N N . ALA A 1 177 ? 2.705 -7.225 31.819 1.00 88.31 177 ALA A N 1
ATOM 1447 C CA . ALA A 1 177 ? 2.955 -6.502 33.047 1.00 88.31 177 ALA A CA 1
ATOM 1448 C C . ALA A 1 177 ? 2.942 -4.969 32.864 1.00 88.31 177 ALA A C 1
ATOM 1450 O O . ALA A 1 177 ? 2.597 -4.271 33.819 1.00 88.31 177 ALA A O 1
ATOM 1451 N N . GLU A 1 178 ? 3.109 -4.456 31.639 1.00 89.00 178 GLU A N 1
ATOM 1452 C CA . GLU A 1 178 ? 2.686 -3.090 31.279 1.00 89.00 178 GLU A CA 1
ATOM 1453 C C . GLU A 1 178 ? 1.171 -2.909 31.459 1.00 89.00 178 GLU A C 1
ATOM 1455 O O . GLU A 1 178 ? 0.727 -1.978 32.134 1.00 89.00 178 GLU A O 1
ATOM 1460 N N . ILE A 1 179 ? 0.359 -3.832 30.929 1.00 90.81 179 ILE A N 1
ATOM 1461 C CA . ILE A 1 179 ? -1.109 -3.737 31.010 1.00 90.81 179 ILE A CA 1
ATOM 1462 C C . ILE A 1 179 ? -1.588 -3.848 32.470 1.00 90.81 179 ILE A C 1
ATOM 1464 O O . ILE A 1 179 ? -2.527 -3.163 32.881 1.00 90.81 179 ILE A O 1
ATOM 1468 N N . ILE A 1 180 ? -0.931 -4.670 33.298 1.00 89.62 180 ILE A N 1
ATOM 1469 C CA . ILE A 1 180 ? -1.186 -4.724 34.749 1.00 89.62 180 ILE A CA 1
ATOM 1470 C C . ILE A 1 180 ? -0.868 -3.385 35.422 1.00 89.62 180 ILE A C 1
ATOM 1472 O O . ILE A 1 180 ? -1.677 -2.912 36.223 1.00 89.62 180 ILE A O 1
ATOM 1476 N N . ALA A 1 181 ? 0.262 -2.759 35.093 1.00 90.50 181 ALA A N 1
ATOM 1477 C CA . ALA A 1 181 ? 0.646 -1.473 35.667 1.00 90.50 181 ALA A CA 1
ATOM 1478 C C . ALA A 1 181 ? -0.361 -0.365 35.303 1.00 90.50 181 ALA A C 1
ATOM 1480 O O . ALA A 1 181 ? -0.762 0.418 36.166 1.00 90.50 181 ALA A O 1
ATOM 1481 N N . VAL A 1 182 ? -0.851 -0.357 34.058 1.00 90.62 182 VAL A N 1
ATOM 1482 C CA . VAL A 1 182 ? -1.914 0.554 33.600 1.00 90.62 182 VAL A CA 1
ATOM 1483 C C . VAL A 1 182 ? -3.215 0.327 34.372 1.00 90.62 182 VAL A C 1
ATOM 1485 O O . VAL A 1 182 ? -3.806 1.285 34.870 1.00 90.62 182 VAL A O 1
ATOM 1488 N N . ARG A 1 183 ? -3.644 -0.930 34.549 1.00 91.19 183 ARG A N 1
ATOM 1489 C CA . ARG A 1 183 ? -4.844 -1.261 35.336 1.00 91.19 183 ARG A CA 1
ATOM 1490 C C . ARG A 1 183 ? -4.724 -0.817 36.793 1.00 91.19 183 ARG A C 1
ATOM 1492 O O . ARG A 1 183 ? -5.685 -0.295 37.352 1.00 91.19 183 ARG A O 1
ATOM 1499 N N . GLN A 1 184 ? -3.557 -0.999 37.409 1.00 89.38 184 GLN A N 1
ATOM 1500 C CA . GLN A 1 184 ? -3.311 -0.556 38.783 1.00 89.38 184 GLN A CA 1
ATOM 1501 C C . GLN A 1 184 ? -3.346 0.968 38.902 1.00 89.38 184 GLN A C 1
ATOM 1503 O O . GLN A 1 184 ? -3.983 1.481 39.818 1.00 89.38 184 GLN A O 1
ATOM 1508 N N . ALA A 1 185 ? -2.738 1.692 37.961 1.00 88.31 185 ALA A N 1
ATOM 1509 C CA . ALA A 1 185 ? -2.807 3.150 37.930 1.00 88.31 185 ALA A CA 1
ATOM 1510 C C . ALA A 1 185 ? -4.249 3.647 37.738 1.00 88.31 185 ALA A C 1
ATOM 1512 O O . ALA A 1 185 ? -4.667 4.593 38.402 1.00 88.31 185 ALA A O 1
ATOM 1513 N N . TYR A 1 186 ? -5.037 2.994 36.879 1.00 89.88 186 TYR A N 1
ATOM 1514 C CA . TYR A 1 186 ? -6.448 3.329 36.677 1.00 89.88 186 TYR A CA 1
ATOM 1515 C C . TYR A 1 186 ? -7.258 3.194 37.976 1.00 89.88 186 TYR A C 1
ATOM 1517 O O . TYR A 1 186 ? -7.956 4.129 38.365 1.00 89.88 186 TYR A O 1
ATOM 1525 N N . LEU A 1 187 ? -7.080 2.087 38.703 1.00 89.94 187 LEU A N 1
ATOM 1526 C CA . LEU A 1 187 ? -7.732 1.864 39.998 1.00 89.94 187 LEU A CA 1
ATOM 1527 C C . LEU A 1 187 ? -7.259 2.856 41.075 1.00 89.94 187 LEU A C 1
ATOM 1529 O O . LEU A 1 187 ? -8.073 3.380 41.832 1.00 89.94 187 LEU A O 1
ATOM 1533 N N . GLN A 1 188 ? -5.956 3.150 41.137 1.00 86.50 188 GLN A N 1
ATOM 1534 C CA . GLN A 1 188 ? -5.383 4.103 42.100 1.00 86.50 188 GLN A CA 1
ATOM 1535 C C . GLN A 1 188 ? -5.874 5.536 41.880 1.00 86.50 188 GLN A C 1
ATOM 1537 O O . GLN A 1 188 ? -6.035 6.286 42.839 1.00 86.50 188 GLN A O 1
ATOM 1542 N N . ASN A 1 189 ? -6.154 5.903 40.629 1.00 84.69 189 ASN A N 1
ATOM 1543 C CA . ASN A 1 189 ? -6.716 7.202 40.271 1.00 84.69 189 ASN A CA 1
ATOM 1544 C C . ASN A 1 189 ? -8.245 7.278 40.467 1.00 84.69 189 ASN A C 1
ATOM 1546 O O . ASN A 1 189 ? -8.853 8.271 40.070 1.00 84.69 189 ASN A O 1
ATOM 1550 N N . GLY A 1 190 ? -8.870 6.259 41.074 1.00 85.56 190 GLY A N 1
ATOM 1551 C CA . GLY A 1 190 ? -10.313 6.214 41.334 1.00 85.56 190 GLY A CA 1
ATOM 1552 C C . GLY A 1 190 ? -11.158 5.775 40.135 1.00 85.56 190 GLY A C 1
ATOM 1553 O O . GLY A 1 190 ? -12.377 5.934 40.156 1.00 85.56 190 GLY A O 1
ATOM 1554 N N . GLY A 1 191 ? -10.534 5.228 39.090 1.00 87.94 191 GLY A N 1
ATOM 1555 C CA . GLY A 1 191 ? -11.230 4.670 37.939 1.00 87.94 191 GLY A CA 1
ATOM 1556 C C . GLY A 1 191 ? -11.969 3.381 38.302 1.00 87.94 191 GLY A C 1
ATOM 1557 O O . GLY A 1 191 ? -11.368 2.439 38.816 1.00 87.94 191 GLY A O 1
ATOM 1558 N N . ASN A 1 192 ? -13.271 3.335 38.025 1.00 92.81 192 ASN A N 1
ATOM 1559 C CA . ASN A 1 192 ? -14.136 2.181 38.299 1.00 92.81 192 ASN A CA 1
ATOM 1560 C C . ASN A 1 192 ? -15.123 1.905 37.150 1.00 92.81 192 ASN A C 1
ATOM 1562 O O . ASN A 1 192 ? -16.200 1.353 37.366 1.00 92.81 192 ASN A O 1
ATOM 1566 N N . ASP A 1 193 ? -14.786 2.334 35.934 1.00 94.81 193 ASP A N 1
ATOM 1567 C CA . ASP A 1 193 ? -15.587 2.035 34.751 1.00 94.81 193 ASP A CA 1
ATOM 1568 C C . ASP A 1 193 ? -15.463 0.534 34.409 1.00 94.81 193 ASP A C 1
ATOM 1570 O O . ASP A 1 193 ? -14.342 0.054 34.173 1.00 94.81 193 ASP A O 1
ATOM 1574 N N . PRO A 1 194 ? -16.572 -0.230 34.414 1.00 92.06 194 PRO A N 1
ATOM 1575 C CA . PRO A 1 194 ? -16.546 -1.659 34.124 1.00 92.06 194 PRO A CA 1
ATOM 1576 C C . PRO A 1 194 ? -16.056 -1.968 32.705 1.00 92.06 194 PRO A C 1
ATOM 1578 O O . PRO A 1 194 ? -15.371 -2.978 32.529 1.00 92.06 194 PRO A O 1
ATOM 1581 N N . ASP A 1 195 ? -16.325 -1.101 31.726 1.00 94.38 195 ASP A N 1
ATOM 1582 C CA . ASP A 1 195 ? -15.950 -1.335 30.329 1.00 94.38 195 ASP A CA 1
ATOM 1583 C C . ASP A 1 195 ? -14.426 -1.243 30.161 1.00 94.38 195 ASP A C 1
ATOM 1585 O O . ASP A 1 195 ? -13.795 -2.101 29.539 1.00 94.38 195 ASP A O 1
ATOM 1589 N N . ILE A 1 196 ? -13.803 -0.254 30.812 1.00 93.00 196 ILE A N 1
ATOM 1590 C CA . ILE A 1 196 ? -12.342 -0.071 30.812 1.00 93.00 196 ILE A CA 1
ATOM 1591 C C . ILE A 1 196 ? -11.652 -1.242 31.521 1.00 93.00 196 ILE A C 1
ATOM 1593 O O . ILE A 1 196 ? -10.644 -1.769 31.043 1.00 93.00 196 ILE A O 1
ATOM 1597 N N . LEU A 1 197 ? -12.190 -1.683 32.660 1.00 94.31 197 LEU A N 1
ATOM 1598 C CA . LEU A 1 197 ? -11.641 -2.824 33.393 1.00 94.31 197 LEU A CA 1
ATOM 1599 C C . LEU A 1 197 ? -11.769 -4.130 32.604 1.00 94.31 197 LEU A C 1
ATOM 1601 O O . LEU A 1 197 ? -10.844 -4.947 32.632 1.00 94.31 197 LEU A O 1
ATOM 1605 N N . GLN A 1 198 ? -12.877 -4.315 31.885 1.00 94.88 198 GLN A N 1
ATOM 1606 C CA . GLN A 1 198 ? -13.079 -5.457 31.001 1.00 94.88 198 GLN A CA 1
ATOM 1607 C C . GLN A 1 198 ? -12.093 -5.437 29.831 1.00 94.88 198 GLN A C 1
ATOM 1609 O O . GLN A 1 198 ? -11.462 -6.457 29.554 1.00 94.88 198 GLN A O 1
ATOM 1614 N N . GLN A 1 199 ? -11.902 -4.282 29.192 1.00 95.69 199 GLN A N 1
ATOM 1615 C CA . GLN A 1 199 ? -10.951 -4.130 28.094 1.00 95.69 199 GLN A CA 1
ATOM 1616 C C . GLN A 1 199 ? -9.517 -4.433 28.544 1.00 95.69 199 GLN A C 1
ATOM 1618 O O . GLN A 1 199 ? -8.807 -5.197 27.890 1.00 95.69 199 GLN A O 1
ATOM 1623 N N . LEU A 1 200 ? -9.096 -3.902 29.695 1.00 94.12 200 LEU A N 1
ATOM 1624 C CA . LEU A 1 200 ? -7.776 -4.191 30.256 1.00 94.12 200 LEU A CA 1
ATOM 1625 C C . LEU A 1 200 ? -7.618 -5.676 30.608 1.00 94.12 200 LEU A C 1
ATOM 1627 O O . LEU A 1 200 ? -6.545 -6.236 30.396 1.00 94.12 200 LEU A O 1
ATOM 1631 N N . ALA A 1 201 ? -8.671 -6.334 31.101 1.00 93.38 201 ALA A N 1
ATOM 1632 C CA . ALA A 1 201 ? -8.652 -7.772 31.366 1.00 93.38 201 ALA A CA 1
ATOM 1633 C C . ALA A 1 201 ? -8.548 -8.607 30.075 1.00 93.38 201 ALA A C 1
ATOM 1635 O O . ALA A 1 201 ? -7.796 -9.581 30.038 1.00 93.38 201 ALA A O 1
ATOM 1636 N N . GLN A 1 202 ? -9.245 -8.211 29.006 1.00 96.00 202 GLN A N 1
ATOM 1637 C CA . GLN A 1 202 ? -9.129 -8.853 27.695 1.00 96.00 202 GLN A CA 1
ATOM 1638 C C . GLN A 1 202 ? -7.710 -8.703 27.136 1.00 96.00 202 GLN A C 1
ATOM 1640 O O . GLN A 1 202 ? -7.093 -9.693 26.747 1.00 96.00 202 GLN A O 1
ATOM 1645 N N . MET A 1 203 ? -7.164 -7.486 27.161 1.00 94.69 203 MET A N 1
ATOM 1646 C CA . MET A 1 203 ? -5.803 -7.220 26.696 1.00 94.69 203 MET A CA 1
ATOM 1647 C C . MET A 1 203 ? -4.758 -8.021 27.484 1.00 94.69 203 MET A C 1
ATOM 1649 O O . MET A 1 203 ? -3.803 -8.524 26.896 1.00 94.69 203 MET A O 1
ATOM 1653 N N . GLN A 1 204 ? -4.942 -8.186 28.801 1.00 94.06 204 GLN A N 1
ATOM 1654 C CA . GLN A 1 204 ? -4.088 -9.050 29.627 1.00 94.06 204 GLN A CA 1
ATOM 1655 C C . GLN A 1 204 ? -4.120 -10.506 29.149 1.00 94.06 204 GLN A C 1
ATOM 1657 O O . GLN A 1 204 ? -3.063 -11.122 29.013 1.00 94.06 204 GLN A O 1
ATOM 1662 N N . ALA A 1 205 ? -5.308 -11.047 28.864 1.00 92.81 205 ALA A N 1
ATOM 1663 C CA . ALA A 1 205 ? -5.463 -12.420 28.390 1.00 92.81 205 ALA A CA 1
ATOM 1664 C C . ALA A 1 205 ? -4.838 -12.634 27.001 1.00 92.81 205 ALA A C 1
ATOM 1666 O O . ALA A 1 205 ? -4.164 -13.640 26.777 1.00 92.81 205 ALA A O 1
ATOM 1667 N N . GLU A 1 206 ? -5.013 -11.680 26.083 1.00 94.25 206 GLU A N 1
ATOM 1668 C CA . GLU A 1 206 ? -4.418 -11.732 24.743 1.00 94.25 206 GLU A CA 1
ATOM 1669 C C . GLU A 1 206 ? -2.888 -11.657 24.794 1.00 94.25 206 GLU A C 1
ATOM 1671 O O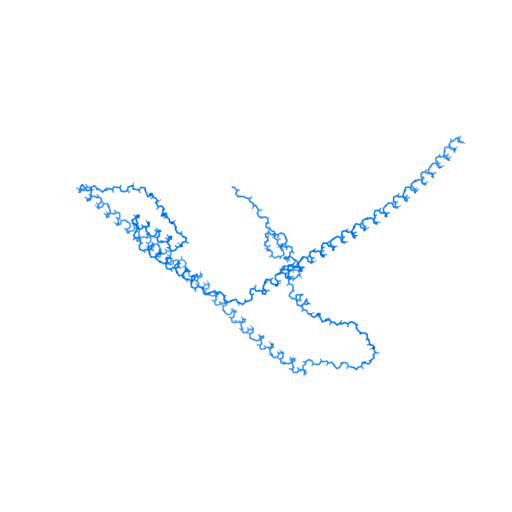 . GLU A 1 206 ? -2.208 -12.489 24.191 1.00 94.25 206 GLU A O 1
ATOM 1676 N N . ALA A 1 207 ? -2.335 -10.714 25.562 1.00 92.00 207 ALA A N 1
ATOM 1677 C CA . ALA A 1 207 ? -0.891 -10.587 25.743 1.00 92.00 207 ALA A CA 1
ATOM 1678 C C . ALA A 1 207 ? -0.284 -11.854 26.364 1.00 92.00 207 ALA A C 1
ATOM 1680 O O . ALA A 1 207 ? 0.767 -12.317 25.920 1.00 92.00 207 ALA A O 1
ATOM 1681 N N . GLN A 1 208 ? -0.969 -12.461 27.338 1.00 90.69 208 GLN A N 1
ATOM 1682 C CA . GLN A 1 208 ? -0.515 -13.701 27.959 1.00 90.69 208 GLN A CA 1
ATOM 1683 C C . GLN A 1 208 ? -0.569 -14.884 26.987 1.00 90.69 208 GLN A C 1
ATOM 1685 O O . GLN A 1 208 ? 0.376 -15.665 26.927 1.00 90.69 208 GLN A O 1
ATOM 1690 N N . ALA A 1 209 ? -1.620 -14.992 26.171 1.00 90.50 209 ALA A N 1
ATOM 1691 C CA . ALA A 1 209 ? -1.704 -16.018 25.136 1.00 90.50 209 ALA A CA 1
ATOM 1692 C C . ALA A 1 209 ? -0.579 -15.879 24.096 1.00 90.50 209 ALA A C 1
ATOM 1694 O O . ALA A 1 209 ? -0.047 -16.886 23.623 1.00 90.50 209 ALA A O 1
ATOM 1695 N N . ILE A 1 210 ? -0.183 -14.647 23.760 1.00 87.56 210 ILE A N 1
ATOM 1696 C CA . ILE A 1 210 ? 0.960 -14.383 22.881 1.00 87.56 210 ILE A CA 1
ATOM 1697 C C . ILE A 1 210 ? 2.261 -14.828 23.554 1.00 87.56 210 ILE A C 1
ATOM 1699 O O . ILE A 1 210 ? 3.000 -15.604 22.947 1.00 87.56 210 ILE A O 1
ATOM 1703 N N . ASP A 1 211 ? 2.523 -14.418 24.797 1.00 86.06 211 ASP A N 1
ATOM 1704 C CA . ASP A 1 211 ? 3.724 -14.824 25.541 1.00 86.06 211 ASP A CA 1
ATOM 1705 C C . ASP A 1 211 ? 3.809 -16.355 25.683 1.00 86.06 211 ASP A C 1
ATOM 1707 O O . ASP A 1 211 ? 4.859 -16.955 25.434 1.00 86.06 211 ASP A O 1
ATOM 1711 N N . ASP A 1 212 ? 2.687 -17.017 25.970 1.00 86.19 212 ASP A N 1
ATOM 1712 C CA . ASP A 1 212 ? 2.600 -18.474 26.029 1.00 86.19 212 ASP A CA 1
ATOM 1713 C C . ASP A 1 212 ? 2.807 -19.117 24.653 1.00 86.19 212 ASP A C 1
ATOM 1715 O O . ASP A 1 212 ? 3.470 -20.150 24.553 1.00 86.19 212 ASP A O 1
ATOM 1719 N N . SER A 1 213 ? 2.308 -18.514 23.570 1.00 85.12 213 SER A N 1
ATOM 1720 C CA . SER A 1 213 ? 2.555 -19.000 22.206 1.00 85.12 213 SER A CA 1
ATOM 1721 C C . SER A 1 213 ? 4.029 -18.884 21.808 1.00 85.12 213 SER A C 1
ATOM 1723 O O . SER A 1 213 ? 4.557 -19.766 21.129 1.00 85.12 213 SER A O 1
ATOM 1725 N N . LEU A 1 214 ? 4.716 -17.834 22.266 1.00 80.75 214 LEU A N 1
ATOM 1726 C CA . LEU A 1 214 ? 6.141 -17.621 22.032 1.00 80.75 214 LEU A CA 1
ATOM 1727 C C . LEU A 1 214 ? 6.986 -18.590 22.862 1.00 80.75 214 LEU A C 1
ATOM 1729 O O . LEU A 1 214 ? 7.964 -19.139 22.352 1.00 80.75 214 LEU A O 1
ATOM 1733 N N . ARG A 1 215 ? 6.587 -18.844 24.112 1.00 80.81 215 ARG A N 1
ATOM 1734 C CA . ARG A 1 215 ? 7.288 -19.743 25.035 1.00 80.81 215 ARG A CA 1
ATOM 1735 C C . ARG A 1 215 ? 7.081 -21.218 24.701 1.00 80.81 215 ARG A C 1
ATOM 1737 O O . ARG A 1 215 ? 8.018 -22.004 24.815 1.00 80.81 215 ARG A O 1
ATOM 1744 N N . ASN A 1 216 ? 5.879 -21.586 24.262 1.00 76.69 216 ASN A N 1
ATOM 1745 C CA . ASN A 1 216 ? 5.507 -22.961 23.924 1.00 76.69 216 ASN A CA 1
ATOM 1746 C C . ASN A 1 216 ? 5.699 -23.288 22.438 1.00 76.69 216 ASN A C 1
ATOM 1748 O O . ASN A 1 216 ? 5.347 -24.388 22.008 1.00 76.69 216 ASN A O 1
ATOM 1752 N N . ARG A 1 217 ? 6.264 -22.370 21.638 1.00 73.88 217 ARG A N 1
ATOM 1753 C CA . ARG A 1 217 ? 6.606 -22.653 20.244 1.00 73.88 217 ARG A CA 1
ATOM 1754 C C . ARG A 1 217 ? 7.642 -23.786 20.212 1.00 73.88 217 ARG A C 1
ATOM 1756 O O . ARG A 1 217 ? 8.775 -23.576 20.651 1.00 73.88 217 ARG A O 1
ATOM 1763 N N . PRO A 1 218 ? 7.310 -24.973 19.669 1.00 65.94 218 PRO A N 1
ATOM 1764 C CA . PRO A 1 218 ? 8.301 -26.024 19.511 1.00 65.94 218 PRO A CA 1
ATOM 1765 C C . PRO A 1 218 ? 9.419 -25.516 18.588 1.00 65.94 218 PRO A C 1
ATOM 1767 O O . PRO A 1 218 ? 9.133 -24.777 17.635 1.00 65.94 218 PRO A O 1
ATOM 1770 N N . PRO A 1 219 ? 10.689 -25.889 18.835 1.00 61.75 219 PRO A N 1
ATOM 1771 C CA . PRO A 1 219 ? 11.778 -25.513 17.947 1.00 61.75 219 PRO A CA 1
ATOM 1772 C C . PRO A 1 219 ? 11.419 -25.949 16.519 1.00 61.75 219 PRO A C 1
ATOM 1774 O O . PRO A 1 219 ? 10.924 -27.067 16.326 1.00 61.75 219 PRO A O 1
ATOM 1777 N N . PRO A 1 220 ? 11.608 -25.082 15.506 1.00 57.62 220 PRO A N 1
ATOM 1778 C CA . PRO A 1 220 ? 11.271 -25.434 14.137 1.00 57.62 220 PRO A CA 1
ATOM 1779 C C . PRO A 1 220 ? 12.056 -26.689 13.753 1.00 57.62 220 PRO A C 1
ATOM 1781 O O . PRO A 1 220 ? 13.286 -26.704 13.837 1.00 57.62 220 PRO A O 1
ATOM 1784 N N . LYS A 1 221 ? 11.343 -27.746 13.339 1.00 57.28 221 LYS A N 1
ATOM 1785 C CA . LYS A 1 221 ? 11.961 -28.933 12.742 1.00 57.28 221 LYS A CA 1
ATOM 1786 C C . LYS A 1 221 ? 12.799 -28.454 11.559 1.00 57.28 221 LYS A C 1
ATOM 1788 O O . LYS A 1 221 ? 12.256 -27.950 10.579 1.00 57.28 221 LYS A O 1
ATOM 1793 N N . GLN A 1 222 ? 14.117 -28.563 11.691 1.00 54.78 222 GLN A N 1
ATOM 1794 C CA . GLN A 1 222 ? 15.072 -28.242 10.642 1.00 54.78 222 GLN A CA 1
ATOM 1795 C C . GLN A 1 222 ? 14.821 -29.178 9.454 1.00 54.78 222 GLN A C 1
ATOM 1797 O O . GLN A 1 222 ? 15.281 -30.314 9.441 1.00 54.78 222 GLN A O 1
ATOM 1802 N N . LYS A 1 223 ? 14.079 -28.709 8.455 1.00 55.75 223 LYS A N 1
ATOM 1803 C CA . LYS A 1 223 ? 14.283 -29.150 7.079 1.00 55.75 223 LYS A CA 1
ATOM 1804 C C . LYS A 1 223 ? 14.981 -28.002 6.353 1.00 55.75 223 LYS A C 1
ATOM 1806 O O . LYS A 1 223 ? 14.444 -26.904 6.262 1.00 55.75 223 LYS A O 1
ATOM 1811 N N . ASP A 1 224 ? 16.221 -28.271 5.953 1.00 56.28 224 ASP A N 1
ATOM 1812 C CA . ASP A 1 224 ? 16.994 -27.561 4.930 1.00 56.28 224 ASP A CA 1
ATOM 1813 C C . ASP A 1 224 ? 17.406 -26.100 5.173 1.00 56.28 224 ASP A C 1
ATOM 1815 O O . ASP A 1 224 ? 17.375 -25.271 4.267 1.00 56.28 224 ASP A O 1
ATOM 1819 N N . LYS A 1 225 ? 17.946 -25.780 6.357 1.00 54.75 225 LYS A N 1
ATOM 1820 C CA . LYS A 1 225 ? 18.722 -24.530 6.527 1.00 54.75 225 LYS A CA 1
ATOM 1821 C C . LYS A 1 225 ? 20.084 -24.552 5.805 1.00 54.75 225 LYS A C 1
ATOM 1823 O O . LYS A 1 225 ? 20.617 -23.494 5.493 1.00 54.75 225 LYS A O 1
ATOM 1828 N N . GLN A 1 226 ? 20.640 -25.731 5.508 1.00 55.53 226 GLN A N 1
ATOM 1829 C CA . GLN A 1 226 ? 21.913 -25.859 4.778 1.00 55.53 226 GLN A CA 1
ATOM 1830 C C . GLN A 1 226 ? 21.763 -25.599 3.270 1.00 55.53 226 GLN A C 1
ATOM 1832 O O . GLN A 1 226 ? 22.635 -24.975 2.668 1.00 55.53 226 GLN A O 1
ATOM 1837 N N . ASN A 1 227 ? 20.637 -26.007 2.674 1.00 55.47 227 ASN A N 1
ATOM 1838 C CA . ASN A 1 227 ? 20.417 -25.894 1.231 1.00 55.47 227 ASN A CA 1
ATOM 1839 C C . ASN A 1 227 ? 20.203 -24.436 0.787 1.00 55.47 227 ASN A C 1
ATOM 1841 O O . ASN A 1 227 ? 20.696 -24.031 -0.262 1.00 55.47 227 ASN A O 1
ATOM 1845 N N . GLY A 1 228 ? 19.541 -23.623 1.620 1.00 59.50 228 GLY A N 1
ATOM 1846 C CA . GLY A 1 228 ? 19.369 -22.188 1.369 1.00 59.50 228 GLY A CA 1
ATOM 1847 C C . GLY A 1 228 ? 20.692 -21.417 1.376 1.00 59.50 228 GLY A C 1
ATOM 1848 O O . GLY A 1 228 ? 20.911 -20.583 0.505 1.00 59.50 228 GLY A O 1
ATOM 1849 N N . ASN A 1 229 ? 21.605 -21.749 2.294 1.00 65.56 229 ASN A N 1
ATOM 1850 C CA . ASN A 1 229 ? 22.911 -21.091 2.386 1.00 65.56 229 ASN A CA 1
ATOM 1851 C C . ASN A 1 229 ? 23.852 -21.504 1.244 1.00 65.56 229 ASN A C 1
ATOM 1853 O O . ASN A 1 229 ? 24.541 -20.654 0.690 1.00 65.56 229 ASN A O 1
ATOM 1857 N N . HIS A 1 230 ? 23.857 -22.784 0.851 1.00 75.12 230 HIS A N 1
ATOM 1858 C CA . HIS A 1 230 ? 24.644 -23.241 -0.300 1.00 75.12 230 HIS A CA 1
ATOM 1859 C C . HIS A 1 230 ? 24.103 -22.659 -1.613 1.00 75.12 230 HIS A C 1
ATOM 1861 O O . HIS A 1 230 ? 24.871 -22.185 -2.449 1.00 75.12 230 HIS A O 1
ATOM 1867 N N . SER A 1 231 ? 22.776 -22.636 -1.784 1.00 81.62 231 SER A N 1
ATOM 1868 C CA . SER A 1 231 ? 22.142 -22.007 -2.946 1.00 81.62 231 SER A CA 1
ATOM 1869 C C . SER A 1 231 ? 22.416 -20.505 -2.998 1.00 81.62 231 SER A C 1
ATOM 1871 O O . SER A 1 231 ? 22.655 -19.986 -4.082 1.00 81.62 231 SER A O 1
ATOM 1873 N N . LEU A 1 232 ? 22.411 -19.811 -1.856 1.00 87.19 232 LEU A N 1
ATOM 1874 C CA . LEU A 1 232 ? 22.729 -18.386 -1.784 1.00 87.19 232 LEU A CA 1
ATOM 1875 C C . LEU A 1 232 ? 24.187 -18.119 -2.177 1.00 87.19 232 LEU A C 1
ATOM 1877 O O . LEU A 1 232 ? 24.421 -17.319 -3.074 1.00 87.19 232 LEU A O 1
ATOM 1881 N N . LEU A 1 233 ? 25.143 -18.855 -1.603 1.00 89.12 233 LEU A N 1
ATOM 1882 C CA . LEU A 1 233 ? 26.567 -18.722 -1.931 1.00 89.12 233 LEU A CA 1
ATOM 1883 C C . LEU A 1 233 ? 26.855 -19.021 -3.414 1.00 89.12 233 LEU A C 1
ATOM 1885 O O . LEU A 1 233 ? 27.674 -18.358 -4.048 1.00 89.12 233 LEU A O 1
ATOM 1889 N N . THR A 1 234 ? 26.156 -20.003 -3.989 1.00 89.50 234 THR A N 1
ATOM 1890 C CA . THR A 1 234 ? 26.282 -20.340 -5.418 1.00 89.50 234 THR A CA 1
ATOM 1891 C C . THR A 1 234 ? 25.785 -19.192 -6.297 1.00 89.50 234 THR A C 1
ATOM 1893 O O . THR A 1 234 ? 26.451 -18.814 -7.260 1.00 89.50 234 THR A O 1
ATOM 1896 N N . LEU A 1 235 ? 24.642 -18.600 -5.940 1.00 91.44 235 LEU A N 1
ATOM 1897 C CA . LEU A 1 235 ? 24.084 -17.450 -6.646 1.00 91.44 235 LEU A CA 1
ATOM 1898 C C . LEU A 1 235 ? 24.957 -16.201 -6.491 1.00 91.44 235 LEU A C 1
ATOM 1900 O O . LEU A 1 235 ? 25.075 -15.435 -7.440 1.00 91.44 235 LEU A O 1
ATOM 1904 N N . GLU A 1 236 ? 25.587 -15.994 -5.335 1.00 91.88 236 GLU A N 1
ATOM 1905 C CA . GLU A 1 236 ? 26.517 -14.883 -5.100 1.00 91.88 236 GLU A CA 1
ATOM 1906 C C . GLU A 1 236 ? 27.755 -14.985 -5.999 1.00 91.88 236 GLU A C 1
ATOM 1908 O O . GLU A 1 236 ? 28.088 -14.022 -6.690 1.00 91.88 236 GLU A O 1
ATOM 1913 N N . LEU A 1 237 ? 28.375 -16.167 -6.086 1.00 95.25 237 LEU A N 1
ATOM 1914 C CA . LEU A 1 237 ? 29.508 -16.414 -6.988 1.00 95.25 237 LEU A CA 1
ATOM 1915 C C . LEU A 1 237 ? 29.129 -16.239 -8.464 1.00 95.25 237 LEU A C 1
ATOM 1917 O O . LEU A 1 237 ? 29.898 -15.685 -9.256 1.00 95.25 237 LEU A O 1
ATOM 1921 N N . GLU A 1 238 ? 27.937 -16.692 -8.854 1.00 93.75 238 GLU A N 1
ATOM 1922 C CA . GLU A 1 238 ? 27.429 -16.491 -10.211 1.00 93.75 238 GLU A CA 1
ATOM 1923 C C . GLU A 1 238 ? 27.158 -15.007 -10.498 1.00 93.75 238 GLU A C 1
ATOM 1925 O O . GLU A 1 238 ? 27.487 -14.516 -11.579 1.00 93.75 238 GLU A O 1
ATOM 1930 N N . ASN A 1 239 ? 26.639 -14.263 -9.520 1.00 94.44 239 ASN A N 1
ATOM 1931 C CA . ASN A 1 239 ? 26.411 -12.828 -9.641 1.00 94.44 239 ASN A CA 1
ATOM 1932 C C . ASN A 1 239 ? 27.732 -12.068 -9.802 1.00 94.44 239 ASN A C 1
ATOM 1934 O O . ASN A 1 239 ? 27.850 -11.246 -10.707 1.00 94.44 239 ASN A O 1
ATOM 1938 N N . GLU A 1 240 ? 28.761 -12.397 -9.017 1.00 95.38 240 GLU A N 1
ATOM 1939 C CA . GLU A 1 240 ? 30.099 -11.821 -9.190 1.00 95.38 240 GLU A CA 1
ATOM 1940 C C . GLU A 1 240 ? 30.685 -12.129 -10.573 1.00 95.38 240 GLU A C 1
ATOM 1942 O O . GLU A 1 240 ? 31.249 -11.249 -11.231 1.00 95.38 240 GLU A O 1
ATOM 1947 N N . ARG A 1 241 ? 30.528 -13.366 -11.059 1.00 96.81 241 ARG A N 1
ATOM 1948 C CA . ARG A 1 241 ? 30.975 -13.753 -12.404 1.00 96.81 241 ARG A CA 1
ATOM 1949 C C . ARG A 1 241 ? 30.259 -12.941 -13.484 1.00 96.81 241 ARG A C 1
ATOM 1951 O O . ARG A 1 241 ? 30.913 -12.429 -14.396 1.00 96.81 241 ARG A O 1
ATOM 1958 N N . LEU A 1 242 ? 28.938 -12.811 -13.383 1.00 96.44 242 LEU A N 1
ATOM 1959 C CA . LEU A 1 242 ? 28.129 -12.043 -14.329 1.00 96.44 242 LEU A CA 1
ATOM 1960 C C . LEU A 1 242 ? 28.461 -10.550 -14.278 1.00 96.44 242 LEU A C 1
ATOM 1962 O O . LEU A 1 242 ? 28.541 -9.917 -15.328 1.00 96.44 242 LEU A O 1
ATOM 1966 N N . GLN A 1 243 ? 28.722 -9.992 -13.095 1.00 96.44 243 GLN A N 1
ATOM 1967 C CA . GLN A 1 243 ? 29.171 -8.608 -12.939 1.00 96.44 243 GLN A CA 1
ATOM 1968 C C . GLN A 1 243 ? 30.517 -8.370 -13.632 1.00 96.44 243 GLN A C 1
ATOM 1970 O O . GLN A 1 243 ? 30.656 -7.396 -14.372 1.00 96.44 243 GLN A O 1
ATOM 1975 N N . ARG A 1 244 ? 31.487 -9.282 -13.476 1.00 96.44 244 ARG A N 1
ATOM 1976 C CA . ARG A 1 244 ? 32.776 -9.201 -14.188 1.00 96.44 244 ARG A CA 1
ATOM 1977 C C . ARG A 1 244 ? 32.601 -9.293 -15.704 1.00 96.44 244 ARG A C 1
ATOM 1979 O O . ARG A 1 244 ? 33.238 -8.545 -16.441 1.00 96.44 244 ARG A O 1
ATOM 1986 N N . GLN A 1 245 ? 31.716 -10.169 -16.180 1.00 94.81 245 GLN A N 1
ATOM 1987 C CA . GLN A 1 245 ? 31.435 -10.306 -17.610 1.00 94.81 245 GLN A CA 1
ATOM 1988 C C . GLN A 1 245 ? 30.722 -9.074 -18.183 1.00 94.81 245 GLN A C 1
ATOM 1990 O O . GLN A 1 245 ? 31.053 -8.631 -19.282 1.00 94.81 245 GLN A O 1
ATOM 1995 N N . LEU A 1 246 ? 29.776 -8.494 -17.441 1.00 95.69 246 LEU A N 1
ATOM 1996 C CA . LEU A 1 246 ? 29.118 -7.239 -17.805 1.00 95.69 246 LEU A CA 1
ATOM 1997 C C . LEU A 1 246 ? 30.121 -6.091 -17.893 1.00 95.69 246 LEU A C 1
ATOM 1999 O O . LEU A 1 246 ? 30.068 -5.328 -18.854 1.00 95.69 246 LEU A O 1
ATOM 2003 N N . LEU A 1 247 ? 31.051 -6.003 -16.941 1.00 96.94 247 LEU A N 1
ATOM 2004 C CA . LEU A 1 247 ? 32.106 -4.995 -16.959 1.00 96.94 247 LEU A CA 1
ATOM 2005 C C . LEU A 1 247 ? 33.002 -5.151 -18.195 1.00 96.94 247 LEU A C 1
ATOM 2007 O O . LEU A 1 247 ? 33.222 -4.181 -18.915 1.00 96.94 247 LEU A O 1
ATOM 2011 N N . PHE A 1 248 ? 33.433 -6.378 -18.497 1.00 97.25 248 PHE A N 1
ATOM 2012 C CA . PHE A 1 248 ? 34.230 -6.667 -19.690 1.00 97.25 248 PHE A CA 1
ATOM 2013 C C . PHE A 1 248 ? 33.487 -6.305 -20.984 1.00 97.25 248 PHE A C 1
ATOM 2015 O O . PHE A 1 248 ? 34.041 -5.659 -21.871 1.00 97.25 248 PHE A O 1
ATOM 2022 N N . LEU A 1 249 ? 32.204 -6.664 -21.089 1.00 95.50 249 LEU A N 1
ATOM 2023 C CA . LEU A 1 249 ? 31.375 -6.308 -22.243 1.00 95.50 249 LEU A CA 1
ATOM 2024 C C . LEU A 1 249 ? 31.149 -4.796 -22.352 1.00 95.50 249 LEU A C 1
ATOM 2026 O O . LEU A 1 249 ? 31.080 -4.259 -23.459 1.00 95.50 249 LEU A O 1
ATOM 2030 N N . GLN A 1 250 ? 31.019 -4.090 -21.230 1.00 93.50 250 GLN A N 1
ATOM 2031 C CA . GLN A 1 250 ? 30.904 -2.636 -21.219 1.00 93.50 250 GLN A CA 1
ATOM 2032 C C . GLN A 1 250 ? 32.199 -1.985 -21.714 1.00 93.50 250 GLN A C 1
ATOM 2034 O O . GLN A 1 250 ? 32.139 -1.108 -22.576 1.00 93.50 250 GLN A O 1
ATOM 2039 N N . GLU A 1 251 ? 33.353 -2.447 -21.235 1.00 93.25 251 GLU A N 1
ATOM 2040 C CA . GLU A 1 251 ? 34.665 -1.973 -21.675 1.00 93.25 251 GLU A CA 1
ATOM 2041 C C . GLU A 1 251 ? 34.893 -2.248 -23.165 1.00 93.25 251 GLU A C 1
ATOM 2043 O O . GLU A 1 251 ? 35.255 -1.340 -23.912 1.00 93.25 251 GLU A O 1
ATOM 2048 N N . GLN A 1 252 ? 34.573 -3.456 -23.636 1.00 91.94 252 GLN A N 1
ATOM 2049 C CA . GLN A 1 252 ? 34.675 -3.810 -25.050 1.00 91.94 252 GLN A CA 1
ATOM 2050 C C . GLN A 1 252 ? 33.775 -2.926 -25.926 1.00 91.94 252 GLN A C 1
ATOM 2052 O O . GLN A 1 252 ? 34.193 -2.475 -26.991 1.00 91.94 252 GLN A O 1
ATOM 2057 N N . ASN A 1 253 ? 32.554 -2.624 -25.476 1.00 90.69 253 ASN A N 1
ATOM 2058 C CA . ASN A 1 253 ? 31.659 -1.710 -26.185 1.00 90.69 253 ASN A CA 1
ATOM 2059 C C . ASN A 1 253 ? 32.181 -0.268 -26.200 1.00 90.69 253 ASN A C 1
ATOM 2061 O O . ASN A 1 253 ? 32.015 0.425 -27.204 1.00 90.69 253 ASN A O 1
ATOM 2065 N N . ILE A 1 254 ? 32.799 0.200 -25.111 1.00 92.31 254 ILE A N 1
ATOM 2066 C CA . ILE A 1 254 ? 33.427 1.527 -25.054 1.00 92.31 254 ILE A CA 1
ATOM 2067 C C . ILE A 1 254 ? 34.614 1.581 -26.016 1.00 92.31 254 ILE A C 1
ATOM 2069 O O . ILE A 1 254 ? 34.671 2.494 -26.837 1.00 92.31 254 ILE A O 1
ATOM 2073 N N . GLN A 1 255 ? 35.495 0.580 -25.995 1.00 89.75 255 GLN A N 1
ATOM 2074 C CA . GLN A 1 255 ? 36.623 0.494 -26.922 1.00 89.75 255 GLN A CA 1
ATOM 2075 C C . GLN A 1 255 ? 36.155 0.407 -28.380 1.00 89.75 255 GLN A C 1
ATOM 2077 O O . GLN A 1 255 ? 36.700 1.087 -29.243 1.00 89.75 255 GLN A O 1
ATOM 2082 N N . ALA A 1 256 ? 35.111 -0.371 -28.679 1.00 87.62 256 ALA A N 1
ATOM 2083 C CA . ALA A 1 256 ? 34.549 -0.447 -30.028 1.00 87.62 256 ALA A CA 1
ATOM 2084 C C . ALA A 1 256 ? 33.957 0.896 -30.489 1.00 87.62 256 ALA A C 1
ATOM 2086 O O . ALA A 1 256 ? 34.076 1.256 -31.659 1.00 87.62 256 ALA A O 1
ATOM 2087 N N . LYS A 1 257 ? 33.334 1.659 -29.580 1.00 87.12 257 LYS A N 1
ATOM 2088 C CA . LYS A 1 257 ? 32.850 3.017 -29.869 1.00 87.12 257 LYS A CA 1
ATOM 2089 C C . LYS A 1 257 ? 33.993 4.009 -30.076 1.00 87.12 257 LYS A C 1
ATOM 2091 O O . LYS A 1 257 ? 33.875 4.845 -30.963 1.00 87.12 257 LYS A O 1
ATOM 2096 N N . GLN A 1 258 ? 35.064 3.912 -29.288 1.00 84.19 258 GLN A N 1
ATOM 2097 C CA . GLN A 1 258 ? 36.261 4.744 -29.445 1.00 84.19 258 GLN A CA 1
ATOM 2098 C C . GLN A 1 258 ? 36.938 4.473 -30.787 1.00 84.19 258 GLN A C 1
ATOM 2100 O O . GLN A 1 258 ? 37.086 5.405 -31.559 1.00 84.19 258 GLN A O 1
ATOM 2105 N N . ARG A 1 259 ? 37.161 3.205 -31.154 1.00 83.69 259 ARG A N 1
ATOM 2106 C CA . ARG A 1 259 ? 37.719 2.838 -32.469 1.00 83.69 259 ARG A CA 1
ATOM 2107 C C . ARG A 1 259 ? 36.933 3.442 -33.635 1.00 83.69 259 ARG A C 1
ATOM 2109 O O . ARG A 1 259 ? 37.514 4.058 -34.510 1.00 83.69 259 ARG A O 1
ATOM 2116 N N . ARG A 1 260 ? 35.596 3.359 -33.602 1.00 82.56 260 ARG A N 1
ATOM 2117 C CA . ARG A 1 260 ? 34.737 3.985 -34.629 1.00 82.56 260 ARG A CA 1
ATOM 2118 C C . ARG A 1 260 ? 34.831 5.514 -34.656 1.00 82.56 260 ARG A C 1
ATOM 2120 O O . ARG A 1 260 ? 34.542 6.116 -35.686 1.00 82.56 260 ARG A O 1
ATOM 2127 N N . LYS A 1 261 ? 35.128 6.145 -33.518 1.00 84.25 261 LYS A N 1
ATOM 2128 C CA . LYS A 1 261 ? 35.332 7.595 -33.427 1.00 84.25 261 LYS A CA 1
ATOM 2129 C C . LYS A 1 261 ? 36.686 7.970 -34.024 1.00 84.25 261 LYS A C 1
ATOM 2131 O O . LYS A 1 261 ? 36.718 8.885 -34.835 1.00 84.25 261 LYS A O 1
ATOM 2136 N N . ASP A 1 262 ? 37.730 7.222 -33.684 1.00 86.19 262 ASP A N 1
ATOM 2137 C CA . ASP A 1 262 ? 39.091 7.416 -34.185 1.00 86.19 262 ASP A CA 1
ATOM 2138 C C . ASP A 1 262 ? 39.134 7.228 -35.713 1.00 86.19 262 ASP A C 1
ATOM 2140 O O . ASP A 1 262 ? 39.608 8.107 -36.424 1.00 86.19 262 ASP A O 1
ATOM 2144 N N . ASP A 1 263 ? 38.499 6.173 -36.243 1.00 86.12 263 ASP A N 1
ATOM 2145 C CA . ASP A 1 263 ? 38.394 5.938 -37.694 1.00 86.12 263 ASP A CA 1
ATOM 2146 C C . ASP A 1 263 ? 37.722 7.116 -38.431 1.00 86.12 263 ASP A C 1
ATOM 2148 O O . ASP A 1 263 ? 38.109 7.488 -39.541 1.00 86.12 263 ASP A O 1
ATOM 2152 N N . ARG A 1 264 ? 36.702 7.721 -37.807 1.00 87.75 264 ARG A N 1
ATOM 2153 C CA . ARG A 1 264 ? 35.995 8.886 -38.354 1.00 87.75 264 ARG A CA 1
ATOM 2154 C C . ARG A 1 264 ? 36.845 10.155 -38.274 1.00 87.75 264 ARG A C 1
ATOM 2156 O O . ARG A 1 264 ? 36.757 10.994 -39.167 1.00 87.75 264 ARG A O 1
ATOM 2163 N N . GLU A 1 265 ? 37.623 10.329 -37.211 1.00 87.88 265 GLU A N 1
ATOM 2164 C CA . GLU A 1 265 ? 38.551 11.456 -37.064 1.00 87.88 265 GLU A CA 1
ATOM 2165 C C . GLU A 1 265 ? 39.678 11.375 -38.103 1.00 87.88 265 GLU A C 1
ATOM 2167 O O . GLU A 1 265 ? 39.949 12.373 -38.773 1.00 87.88 265 GLU A O 1
ATOM 2172 N N . ASP A 1 266 ? 40.227 10.183 -38.342 1.00 91.31 266 ASP A N 1
ATOM 2173 C CA . ASP A 1 266 ? 41.228 9.927 -39.383 1.00 91.31 266 ASP A CA 1
ATOM 2174 C C . ASP A 1 266 ? 40.698 10.231 -40.793 1.00 91.31 266 ASP A C 1
ATOM 2176 O O . ASP A 1 266 ? 41.410 10.786 -41.638 1.00 91.31 266 ASP A O 1
ATOM 2180 N N . GLU A 1 267 ? 39.443 9.870 -41.079 1.00 91.94 267 GLU A N 1
ATOM 2181 C CA . GLU A 1 267 ? 38.795 10.182 -42.357 1.00 91.94 267 GLU A CA 1
ATOM 2182 C C . GLU A 1 267 ? 38.643 11.697 -42.556 1.00 91.94 267 GLU A C 1
ATOM 2184 O O . GLU A 1 267 ? 39.030 12.227 -43.603 1.00 91.94 267 GLU A O 1
ATOM 2189 N N . LEU A 1 268 ? 38.181 12.409 -41.523 1.00 93.12 268 LEU A N 1
ATOM 2190 C CA . LEU A 1 268 ? 38.077 13.869 -41.542 1.00 93.12 268 LEU A CA 1
ATOM 2191 C C . LEU A 1 268 ? 39.444 14.537 -41.724 1.00 93.12 268 LEU A C 1
ATOM 2193 O O . LEU A 1 268 ? 39.556 15.510 -42.471 1.00 93.12 268 LEU A O 1
ATOM 2197 N N . GLU A 1 269 ? 40.498 14.020 -41.091 1.00 94.62 269 GLU A N 1
ATOM 2198 C CA . GLU A 1 269 ? 41.843 14.575 -41.240 1.00 94.62 269 GLU A CA 1
ATOM 2199 C C . GLU A 1 269 ? 42.365 14.416 -42.677 1.00 94.62 269 GLU A C 1
ATOM 2201 O O . GLU A 1 269 ? 42.952 15.346 -43.242 1.00 94.62 269 GLU A O 1
ATOM 2206 N N . ARG A 1 270 ? 42.103 13.268 -43.316 1.00 94.56 270 ARG A N 1
ATOM 2207 C CA . ARG A 1 270 ? 42.449 13.059 -44.732 1.00 94.56 270 ARG A CA 1
ATOM 2208 C C . ARG A 1 270 ? 41.718 14.043 -45.638 1.00 94.56 270 ARG A C 1
ATOM 2210 O O . ARG A 1 270 ? 42.335 14.593 -46.552 1.00 94.56 270 ARG A O 1
ATOM 2217 N N . ASP A 1 271 ? 40.440 14.293 -45.385 1.00 94.00 271 ASP A N 1
ATOM 2218 C CA . ASP A 1 271 ? 39.650 15.241 -46.173 1.00 94.00 271 ASP A CA 1
ATOM 2219 C C . ASP A 1 271 ? 40.109 16.686 -45.983 1.00 94.00 271 ASP A C 1
ATOM 2221 O O . ASP A 1 271 ? 40.242 17.421 -46.963 1.00 94.00 271 ASP A O 1
ATOM 2225 N N . ILE A 1 272 ? 40.460 17.082 -44.757 1.00 96.12 272 ILE A N 1
ATOM 2226 C CA . ILE A 1 272 ? 41.055 18.397 -44.487 1.00 96.12 272 ILE A CA 1
ATOM 2227 C C . ILE A 1 272 ? 42.360 18.565 -45.269 1.00 96.12 272 ILE A C 1
ATOM 2229 O O . ILE A 1 272 ? 42.555 19.591 -45.923 1.00 96.12 272 ILE A O 1
ATOM 2233 N N . ARG A 1 273 ? 43.238 17.555 -45.264 1.00 95.88 273 ARG A N 1
ATOM 2234 C CA . ARG A 1 273 ? 44.495 17.602 -46.028 1.00 95.88 273 ARG A CA 1
ATOM 2235 C C . ARG A 1 273 ? 44.245 17.717 -47.532 1.00 95.88 273 ARG A C 1
ATOM 2237 O O . ARG A 1 273 ? 44.937 18.487 -48.196 1.00 95.88 273 ARG A O 1
ATOM 2244 N N . ARG A 1 274 ? 43.246 17.007 -48.069 1.00 95.19 274 ARG A N 1
ATOM 2245 C CA . ARG A 1 274 ? 42.835 17.139 -49.478 1.00 95.19 274 ARG A CA 1
ATOM 2246 C C . ARG A 1 274 ? 42.365 18.557 -49.795 1.00 95.19 274 ARG A C 1
ATOM 2248 O O . ARG A 1 274 ? 42.892 19.176 -50.715 1.00 95.19 274 ARG A O 1
ATOM 2255 N N . MET A 1 275 ? 41.466 19.112 -48.982 1.00 96.00 275 MET A N 1
ATOM 2256 C CA . MET A 1 275 ? 40.984 20.484 -49.162 1.00 96.00 275 MET A CA 1
ATOM 2257 C C . MET A 1 275 ? 42.113 21.517 -49.095 1.00 96.00 275 MET A C 1
ATOM 2259 O O . MET A 1 275 ? 42.123 22.461 -49.882 1.00 96.00 275 MET A O 1
ATOM 2263 N N . GLN A 1 276 ? 43.082 21.344 -48.193 1.00 95.38 276 GLN A N 1
ATOM 2264 C CA . GLN A 1 276 ? 44.249 22.226 -48.107 1.00 95.38 276 GLN A CA 1
ATOM 2265 C C . GLN A 1 276 ? 45.110 22.164 -49.373 1.00 95.38 276 GLN A C 1
ATOM 2267 O O . GLN A 1 276 ? 45.536 23.204 -49.873 1.00 95.38 276 GLN A O 1
ATOM 2272 N N . GLN A 1 277 ? 45.341 20.968 -49.922 1.00 95.56 277 GLN A N 1
ATOM 2273 C CA . GLN A 1 277 ? 46.085 20.804 -51.173 1.00 95.56 277 GLN A CA 1
ATOM 2274 C C . GLN A 1 277 ? 45.356 21.442 -52.358 1.00 95.56 277 GLN A C 1
ATOM 2276 O O . GLN A 1 277 ? 45.980 22.149 -53.150 1.00 95.56 277 GLN A O 1
ATOM 2281 N N . ASP A 1 278 ? 44.044 21.243 -52.459 1.00 95.81 278 ASP A N 1
ATOM 2282 C CA . ASP A 1 278 ? 43.225 21.855 -53.506 1.00 95.81 278 ASP A CA 1
ATOM 2283 C C . ASP A 1 278 ? 43.198 23.379 -53.379 1.00 95.81 278 ASP A C 1
ATOM 2285 O O . ASP A 1 278 ? 43.320 24.093 -54.375 1.00 95.81 278 ASP A O 1
ATOM 2289 N N . HIS A 1 279 ? 43.095 23.895 -52.153 1.00 96.38 279 HIS A N 1
ATOM 2290 C CA . HIS A 1 279 ? 43.163 25.326 -51.890 1.00 96.38 279 HIS A CA 1
ATOM 2291 C C . HIS A 1 279 ? 44.514 25.912 -52.316 1.00 96.38 279 HIS A C 1
ATOM 2293 O O . HIS A 1 279 ? 44.539 26.917 -53.022 1.00 96.38 279 HIS A O 1
ATOM 2299 N N . LEU A 1 280 ? 45.631 25.262 -51.969 1.00 96.94 280 LEU A N 1
ATOM 2300 C CA . LEU A 1 280 ? 46.967 25.685 -52.402 1.00 96.94 280 LEU A CA 1
ATOM 2301 C C . LEU A 1 280 ? 47.117 25.658 -53.928 1.00 96.94 280 LEU A C 1
ATOM 2303 O O . LEU A 1 280 ? 47.673 26.591 -54.505 1.00 96.94 280 LEU A O 1
ATOM 2307 N N . ARG A 1 281 ? 46.585 24.631 -54.604 1.00 95.88 281 ARG A N 1
ATOM 2308 C CA . ARG A 1 281 ? 46.580 24.569 -56.075 1.00 95.88 281 ARG A CA 1
ATOM 2309 C C . ARG A 1 281 ? 45.822 25.744 -56.685 1.00 95.88 281 ARG A C 1
ATOM 2311 O O . ARG A 1 281 ? 46.384 26.441 -57.526 1.00 95.88 281 ARG A O 1
ATOM 2318 N N . ARG A 1 282 ? 44.602 26.013 -56.208 1.00 96.12 282 ARG A N 1
ATOM 2319 C CA . ARG A 1 282 ? 43.796 27.160 -56.660 1.00 96.12 282 ARG A CA 1
ATOM 2320 C C . ARG A 1 282 ? 44.495 28.488 -56.383 1.00 96.12 282 ARG A C 1
ATOM 2322 O O . ARG A 1 282 ? 44.487 29.366 -57.233 1.00 96.12 282 ARG A O 1
ATOM 2329 N N . MET A 1 283 ? 45.150 28.630 -55.231 1.00 96.50 283 MET A N 1
ATOM 2330 C CA . MET A 1 283 ? 45.943 29.820 -54.907 1.00 96.50 283 MET A CA 1
ATOM 2331 C C . MET A 1 283 ? 47.091 30.033 -55.900 1.00 96.50 283 MET A C 1
ATOM 2333 O O . MET A 1 283 ? 47.300 31.155 -56.354 1.00 96.50 283 MET A O 1
ATOM 2337 N N . HIS A 1 284 ? 47.802 28.972 -56.286 1.00 96.38 284 HIS A N 1
ATOM 2338 C CA . HIS A 1 284 ? 48.859 29.057 -57.296 1.00 96.38 284 HIS A CA 1
ATOM 2339 C C . HIS A 1 284 ? 48.330 29.318 -58.713 1.00 96.38 284 HIS A C 1
ATOM 2341 O O . HIS A 1 284 ? 49.005 29.958 -59.518 1.00 96.38 284 HIS A O 1
ATOM 2347 N N . GLU A 1 285 ? 47.147 28.813 -59.057 1.00 95.88 285 GLU A N 1
ATOM 2348 C CA . GLU A 1 285 ? 46.468 29.146 -60.316 1.00 95.88 285 GLU A CA 1
ATOM 2349 C C . GLU A 1 285 ? 46.093 30.627 -60.358 1.00 95.88 285 GLU A C 1
ATOM 2351 O O . GLU A 1 285 ? 46.511 31.326 -61.279 1.00 95.88 285 GLU A O 1
ATOM 2356 N N . LEU A 1 286 ? 45.436 31.127 -59.310 1.00 96.00 286 LEU A N 1
ATOM 2357 C CA . LEU A 1 286 ? 45.077 32.539 -59.182 1.00 96.00 286 LEU A CA 1
ATOM 2358 C C . LEU A 1 286 ? 46.307 33.453 -59.194 1.00 96.00 286 LEU A C 1
ATOM 2360 O O . LEU A 1 286 ? 46.288 34.487 -59.851 1.00 96.00 286 LEU A O 1
ATOM 2364 N N . GLN A 1 287 ? 47.402 33.083 -58.520 1.00 94.31 287 GLN A N 1
ATOM 2365 C CA . GLN A 1 287 ? 48.657 33.843 -58.586 1.00 94.31 287 GLN A CA 1
ATOM 2366 C C . GLN A 1 287 ? 49.185 33.951 -60.020 1.00 94.31 287 GLN A C 1
ATOM 2368 O O . GLN A 1 287 ? 49.535 35.046 -60.455 1.00 94.31 287 GLN A O 1
ATOM 2373 N N . ARG A 1 288 ? 49.189 32.843 -60.772 1.00 94.25 288 ARG A N 1
ATOM 2374 C CA . ARG A 1 288 ? 49.618 32.840 -62.179 1.00 94.25 288 ARG A CA 1
ATOM 2375 C C . ARG A 1 288 ? 48.698 33.678 -63.065 1.00 94.25 288 ARG A C 1
ATOM 2377 O O . ARG A 1 288 ? 49.183 34.362 -63.960 1.00 94.25 288 ARG A O 1
ATOM 2384 N N . GLU A 1 289 ? 47.389 33.636 -62.836 1.00 94.31 289 GLU A N 1
ATOM 2385 C CA . GLU A 1 289 ? 46.427 34.484 -63.553 1.00 94.31 289 GLU A CA 1
ATOM 2386 C C . GLU A 1 289 ? 46.640 35.968 -63.246 1.00 94.31 289 GLU A C 1
ATOM 2388 O O . GLU A 1 289 ? 46.712 36.775 -64.170 1.00 94.31 289 GLU A O 1
ATOM 2393 N N . ILE A 1 290 ? 46.829 36.331 -61.973 1.00 93.19 290 ILE A N 1
ATOM 2394 C CA . ILE A 1 290 ? 47.141 37.706 -61.559 1.00 93.19 290 ILE A CA 1
ATOM 2395 C C . ILE A 1 290 ? 48.439 38.184 -62.211 1.00 93.19 290 ILE A C 1
ATOM 2397 O O . ILE A 1 290 ? 48.506 39.317 -62.681 1.00 93.19 290 ILE A O 1
ATOM 2401 N N . GLU A 1 291 ? 49.474 37.344 -62.253 1.00 92.75 291 GLU A N 1
ATOM 2402 C CA . GLU A 1 291 ? 50.725 37.673 -62.933 1.00 92.75 291 GLU A CA 1
ATOM 2403 C C . GLU A 1 291 ? 50.510 37.906 -64.428 1.00 92.75 291 GLU A C 1
ATOM 2405 O O . GLU A 1 291 ? 50.980 38.919 -64.940 1.00 92.75 291 GLU A O 1
ATOM 2410 N N . LYS A 1 292 ? 49.768 37.039 -65.127 1.00 91.50 292 LYS A N 1
ATOM 2411 C CA . LYS A 1 292 ? 49.443 37.243 -66.549 1.00 91.50 292 LYS A CA 1
ATOM 2412 C C . LYS A 1 292 ? 48.696 38.552 -66.784 1.00 91.50 292 LYS A C 1
ATOM 2414 O O . LYS A 1 292 ? 49.143 39.355 -67.595 1.00 91.50 292 LYS A O 1
ATOM 2419 N N . LEU A 1 293 ? 47.632 38.802 -66.020 1.00 90.75 293 LEU A N 1
ATOM 2420 C CA . LEU A 1 293 ? 46.838 40.030 -66.117 1.00 90.75 293 LEU A CA 1
ATOM 2421 C C . LEU A 1 293 ? 47.676 41.281 -65.814 1.00 90.75 293 LEU A C 1
ATOM 2423 O O . LEU A 1 293 ? 47.501 42.314 -66.454 1.00 90.75 293 LEU A O 1
ATOM 2427 N N . ARG A 1 294 ? 48.624 41.198 -64.871 1.00 88.56 294 ARG A N 1
ATOM 2428 C CA . ARG A 1 294 ? 49.584 42.282 -64.610 1.00 88.56 294 ARG A CA 1
ATOM 2429 C C . ARG A 1 294 ? 50.489 42.547 -65.807 1.00 88.56 294 ARG A C 1
ATOM 2431 O O . ARG A 1 294 ? 50.692 43.708 -66.130 1.00 88.56 294 ARG A O 1
ATOM 2438 N N . HIS A 1 295 ? 51.025 41.509 -66.450 1.00 86.94 295 HIS A N 1
ATOM 2439 C CA . HIS A 1 295 ? 51.849 41.688 -67.648 1.00 86.94 295 HIS A CA 1
ATOM 2440 C C . HIS A 1 295 ? 51.018 42.289 -68.787 1.00 86.94 295 HIS A C 1
ATOM 2442 O O . HIS A 1 295 ? 51.434 43.281 -69.370 1.00 86.94 295 HIS A O 1
ATOM 2448 N N . GLU A 1 296 ? 49.823 41.762 -69.055 1.00 82.12 296 GLU A N 1
ATOM 2449 C CA . GLU A 1 296 ? 48.909 42.297 -70.076 1.00 82.12 296 GLU A CA 1
ATOM 2450 C C . GLU A 1 296 ? 48.554 43.771 -69.825 1.00 82.12 296 GLU A C 1
ATOM 2452 O O . GLU A 1 296 ? 48.573 44.569 -70.756 1.00 82.12 296 GLU A O 1
ATOM 2457 N N . SER A 1 297 ? 48.330 44.162 -68.567 1.00 75.81 297 SER A N 1
ATOM 2458 C CA . SER A 1 297 ? 48.077 45.557 -68.182 1.00 75.81 297 SER A CA 1
ATOM 2459 C C . SER A 1 297 ? 49.303 46.477 -68.280 1.00 75.81 297 SER A C 1
ATOM 2461 O O . SER A 1 297 ? 49.128 47.689 -68.210 1.00 75.81 297 SER A O 1
ATOM 2463 N N . ILE A 1 298 ? 50.525 45.942 -68.378 1.00 75.00 298 ILE A N 1
ATOM 2464 C CA . ILE A 1 298 ? 51.759 46.724 -68.588 1.00 75.00 298 ILE A CA 1
ATOM 2465 C C . ILE A 1 298 ? 52.020 46.949 -70.091 1.00 75.00 298 ILE A C 1
ATOM 2467 O O . ILE A 1 298 ? 52.719 47.893 -70.453 1.00 75.00 298 ILE A O 1
ATOM 2471 N N . TYR A 1 299 ? 51.468 46.098 -70.963 1.00 57.25 299 TYR A N 1
ATOM 2472 C CA . TYR A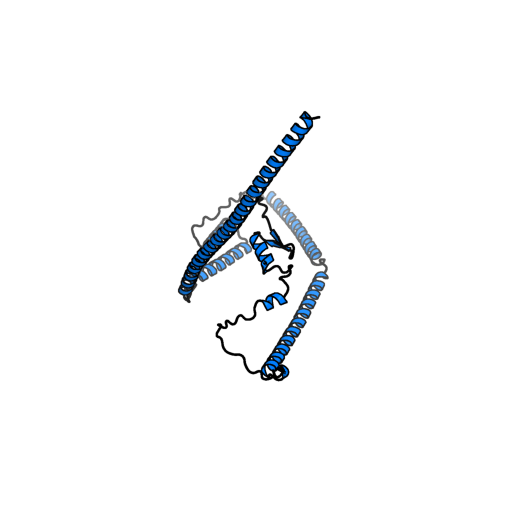 1 299 ? 51.623 46.177 -72.423 1.00 57.25 299 TYR A CA 1
ATOM 2473 C C . TYR A 1 299 ? 50.422 46.819 -73.152 1.00 57.25 299 TYR A C 1
ATOM 2475 O O . TYR A 1 299 ? 50.419 46.858 -74.384 1.00 57.25 299 TYR A O 1
ATOM 2483 N N . LEU A 1 300 ? 49.434 47.325 -72.406 1.00 50.59 300 LEU A N 1
ATOM 2484 C CA . LEU A 1 300 ? 48.319 48.166 -72.865 1.00 50.59 300 LEU A CA 1
ATOM 2485 C C . LEU A 1 300 ? 48.533 49.612 -72.408 1.00 50.59 300 LEU A C 1
ATOM 2487 O O . LEU A 1 300 ? 48.214 50.519 -73.208 1.00 50.59 300 LEU A O 1
#

Organism: NCBI:txid1028688

Radius of gyration: 45.65 Å; Cα contacts (8 Å, |Δi|>4): 74; chains: 1; bounding box: 88×89×129 Å